Protein AF-A0A7V2K053-F1 (afdb_monomer_lite)

Radius of gyration: 22.44 Å; chains: 1; bounding box: 56×44×58 Å

pLDDT: mean 86.88, std 14.56, range [40.88, 98.5]

Sequence (222 aa):
MINIILRNEPDTEIWFSPIGNPCSASIEYCNIEGGIDAINTNNNGTLYWGDGNIDEDPLFVGGDLFSYELTPQSPCVDAGTPDTTGLHLPATDLAGNPRIFNGRIDIGAYECQDTVSIDQPDTSFIHNLYLFQNTPNPFTNETEILFITADYTRVEDYSLSIYNTKGQLIRRFDGRTNEFWVKTKIVWDGTDEQGRQVAPGTYLYKLEYNGQAIVRKMVKVK

Secondary structure (DSSP, 8-state):
-BS-EE---SS-SEE--SSSS-EEEEEBS-EETTTTTTEE-TTSEEEEE-TT-B-S---B-SSSTT--PBPTT-TTTT-S-S--TTS---SB-TTSSBSSBTTBPPSSS--------SS--------SEEEPPPBSSSBSS-EEEEEEE--SS--EEEEEEEEETT--EEEEEEEEE-STTEEEEEEE-SB-TTSPBPPSEEEEEEEEETTEEEEEEEEE--

Structure (mmCIF, N/CA/C/O backbone):
data_AF-A0A7V2K053-F1
#
_entry.id   AF-A0A7V2K053-F1
#
loop_
_atom_site.group_PDB
_atom_site.id
_atom_site.type_symbol
_atom_site.label_atom_id
_atom_site.label_alt_id
_atom_site.label_comp_id
_atom_site.label_asym_id
_atom_site.label_entity_id
_atom_site.label_seq_id
_atom_site.pdbx_PDB_ins_code
_atom_site.Cartn_x
_atom_site.Cartn_y
_atom_site.Cartn_z
_atom_site.occupancy
_atom_site.B_iso_or_equiv
_atom_site.auth_seq_id
_atom_site.auth_comp_id
_atom_site.auth_asym_id
_atom_site.auth_atom_id
_atom_site.pdbx_PDB_model_num
ATOM 1 N N . MET A 1 1 ? 16.229 -5.697 -13.402 1.00 91.31 1 MET A N 1
ATOM 2 C CA . MET A 1 1 ? 14.999 -5.695 -12.602 1.00 91.31 1 MET A CA 1
ATOM 3 C C . MET A 1 1 ? 13.982 -6.508 -13.349 1.00 91.31 1 MET A C 1
ATOM 5 O O . MET A 1 1 ? 13.919 -6.399 -14.566 1.00 91.31 1 MET A O 1
ATOM 9 N N . ILE A 1 2 ? 13.279 -7.360 -12.621 1.00 94.88 2 ILE A N 1
ATOM 10 C CA . ILE A 1 2 ? 12.273 -8.241 -13.187 1.00 94.88 2 ILE A CA 1
ATOM 11 C C . ILE A 1 2 ? 11.153 -8.398 -12.174 1.00 94.88 2 ILE A C 1
ATOM 13 O O . ILE A 1 2 ? 11.448 -8.509 -10.982 1.00 94.88 2 ILE A O 1
ATOM 17 N N . ASN A 1 3 ? 9.906 -8.425 -12.636 1.00 95.25 3 ASN A N 1
ATOM 18 C CA . ASN A 1 3 ? 8.753 -8.758 -11.801 1.00 95.25 3 ASN A CA 1
ATOM 19 C C . ASN A 1 3 ? 8.495 -7.791 -10.628 1.00 95.25 3 ASN A C 1
ATOM 21 O O . ASN A 1 3 ? 8.123 -8.222 -9.534 1.00 95.25 3 ASN A O 1
ATOM 25 N N . ILE A 1 4 ? 8.730 -6.492 -10.839 1.00 94.19 4 ILE A N 1
ATOM 26 C CA . ILE A 1 4 ? 8.641 -5.441 -9.812 1.00 94.19 4 ILE A CA 1
ATOM 27 C C . ILE A 1 4 ? 7.555 -4.425 -10.181 1.00 94.19 4 ILE A C 1
ATOM 29 O O . ILE A 1 4 ? 7.365 -4.121 -11.356 1.00 94.19 4 ILE A O 1
ATOM 33 N N . ILE A 1 5 ? 6.887 -3.875 -9.163 1.00 94.25 5 ILE A N 1
ATOM 34 C CA . ILE A 1 5 ? 6.037 -2.685 -9.281 1.00 94.25 5 ILE A CA 1
ATOM 35 C C . ILE A 1 5 ? 6.810 -1.479 -8.721 1.00 94.25 5 ILE A C 1
ATOM 37 O O . ILE A 1 5 ? 7.254 -1.541 -7.573 1.00 94.25 5 ILE A O 1
ATOM 41 N N . LEU A 1 6 ? 6.972 -0.414 -9.511 1.00 91.56 6 LEU A N 1
ATOM 42 C CA . LEU A 1 6 ? 7.535 0.883 -9.105 1.00 91.56 6 LEU A CA 1
ATOM 43 C C . LEU A 1 6 ? 6.506 1.982 -9.351 1.00 91.56 6 LEU A C 1
ATOM 45 O O . LEU A 1 6 ? 5.925 2.039 -10.435 1.00 91.56 6 LEU A O 1
ATOM 49 N N . ARG A 1 7 ? 6.243 2.779 -8.317 1.00 86.62 7 ARG A N 1
ATOM 50 C CA . ARG A 1 7 ? 5.161 3.760 -8.271 1.00 86.62 7 ARG A CA 1
ATOM 51 C C . ARG A 1 7 ? 5.418 4.822 -7.206 1.00 86.62 7 ARG A C 1
ATOM 53 O O . ARG A 1 7 ? 6.064 4.542 -6.192 1.00 86.62 7 ARG A O 1
ATOM 60 N N . ASN A 1 8 ? 4.680 5.922 -7.335 1.00 76.56 8 ASN A N 1
ATOM 61 C CA . ASN A 1 8 ? 4.577 7.066 -6.433 1.00 76.56 8 ASN A CA 1
ATOM 62 C C . ASN A 1 8 ? 5.781 8.017 -6.438 1.00 76.56 8 ASN A C 1
ATOM 64 O O . ASN A 1 8 ? 5.887 8.838 -5.522 1.00 76.56 8 ASN A O 1
ATOM 68 N N . GLU A 1 9 ? 6.636 7.975 -7.459 1.00 74.88 9 GLU A N 1
ATOM 69 C CA . GLU A 1 9 ? 7.605 9.042 -7.704 1.00 74.88 9 GLU A CA 1
ATOM 70 C C . GLU A 1 9 ? 7.075 9.996 -8.788 1.00 74.88 9 GLU A C 1
ATOM 72 O O . GLU A 1 9 ? 6.860 9.590 -9.928 1.00 74.88 9 GLU A O 1
ATOM 77 N N . PRO A 1 10 ? 6.859 11.289 -8.476 1.00 61.69 10 PRO A N 1
ATOM 78 C CA . PRO A 1 10 ? 6.142 12.203 -9.369 1.00 61.69 10 PRO A CA 1
ATOM 79 C C . PRO A 1 10 ? 6.882 12.517 -10.677 1.00 61.69 10 PRO A C 1
ATOM 81 O O . PRO A 1 10 ? 6.239 12.923 -11.643 1.00 61.69 10 PRO A O 1
ATOM 84 N N . ASP A 1 11 ? 8.209 12.352 -10.705 1.00 73.69 11 ASP A N 1
ATOM 85 C CA . ASP A 1 11 ? 9.052 12.759 -11.837 1.00 73.69 11 ASP A CA 1
ATOM 86 C C . ASP A 1 11 ? 9.959 11.639 -12.372 1.00 73.69 11 ASP A C 1
ATOM 88 O O . ASP A 1 11 ? 10.244 11.587 -13.569 1.00 73.69 11 ASP A O 1
ATOM 92 N N . THR A 1 12 ? 10.522 10.784 -11.513 1.00 86.88 12 THR A N 1
ATOM 93 C CA . THR A 1 12 ? 11.489 9.759 -11.936 1.00 86.88 12 THR A CA 1
ATOM 94 C C . THR A 1 12 ? 11.518 8.589 -10.961 1.00 86.88 12 THR A C 1
ATOM 96 O O . THR A 1 12 ? 11.972 8.736 -9.831 1.00 86.88 12 THR A O 1
ATOM 99 N N . GLU A 1 13 ? 11.137 7.410 -11.444 1.00 90.44 13 GLU A N 1
ATOM 100 C CA . GLU A 1 13 ? 11.174 6.150 -10.693 1.00 90.44 13 GLU A CA 1
ATOM 101 C C . GLU A 1 13 ? 12.596 5.570 -10.618 1.00 90.44 13 GLU A C 1
ATOM 103 O O . GLU A 1 13 ? 12.992 4.944 -9.633 1.00 90.44 13 GLU A O 1
ATOM 108 N N . ILE A 1 14 ? 13.410 5.770 -11.665 1.00 91.12 14 ILE A N 1
ATOM 109 C CA . ILE A 1 14 ? 14.777 5.235 -11.728 1.00 91.12 14 ILE A CA 1
ATOM 110 C C . ILE A 1 14 ? 15.753 6.306 -12.193 1.00 91.12 14 ILE A C 1
ATOM 112 O O . ILE A 1 14 ? 15.656 6.836 -13.301 1.00 91.12 14 ILE A O 1
ATOM 116 N N . TRP A 1 15 ? 16.769 6.546 -11.367 1.00 92.56 15 TRP A N 1
ATOM 117 C CA . TRP A 1 15 ? 17.786 7.561 -11.604 1.00 92.56 15 TRP A CA 1
ATOM 118 C C . TRP A 1 15 ? 19.186 6.954 -11.722 1.00 92.56 15 TRP A C 1
ATOM 120 O O . TRP A 1 15 ? 19.698 6.332 -10.788 1.00 92.56 15 TRP A O 1
ATOM 130 N N . PHE A 1 16 ? 19.847 7.158 -12.862 1.00 94.38 16 PHE A N 1
ATOM 131 C CA . PHE A 1 16 ? 21.245 6.765 -13.054 1.00 94.38 16 PHE A CA 1
ATOM 132 C C . PHE A 1 16 ? 22.169 7.898 -12.607 1.00 94.38 16 PHE A C 1
ATOM 134 O O . PHE A 1 16 ? 21.876 9.068 -12.832 1.00 94.38 16 PHE A O 1
ATOM 141 N N . SER A 1 17 ? 23.320 7.586 -12.007 1.00 93.31 17 SER A N 1
ATOM 142 C CA . SER A 1 17 ? 24.277 8.633 -11.623 1.00 93.31 17 SER A CA 1
ATOM 143 C C . SER A 1 17 ? 24.776 9.386 -12.867 1.00 93.31 17 SER A C 1
ATOM 145 O O . SER A 1 17 ? 25.302 8.738 -13.770 1.00 93.31 17 SER A O 1
ATOM 147 N N . PRO A 1 18 ? 24.708 10.732 -12.919 1.00 94.25 18 PRO A N 1
ATOM 148 C CA . PRO A 1 18 ? 25.231 11.512 -14.046 1.00 94.25 18 PRO A CA 1
ATOM 149 C C . PRO A 1 18 ? 26.767 11.560 -14.086 1.00 94.25 18 PRO A C 1
ATOM 151 O O . PRO A 1 18 ? 27.350 12.027 -15.060 1.00 94.25 18 PRO A O 1
ATOM 154 N N . ILE A 1 19 ? 27.427 11.127 -13.008 1.00 94.56 19 ILE A N 1
ATOM 155 C CA . ILE A 1 19 ? 28.881 11.160 -12.846 1.00 94.56 19 ILE A CA 1
ATOM 156 C C . ILE A 1 19 ? 29.430 9.790 -12.453 1.00 94.56 19 ILE A C 1
ATOM 158 O O . ILE A 1 19 ? 28.726 8.948 -11.890 1.00 94.56 19 ILE A O 1
ATOM 162 N N . GLY A 1 20 ? 30.729 9.605 -12.675 1.00 93.81 20 GLY A N 1
ATOM 163 C CA . GLY A 1 20 ? 31.427 8.366 -12.349 1.00 93.81 20 GLY A CA 1
ATOM 164 C C . GLY A 1 20 ? 31.264 7.307 -13.434 1.00 93.81 20 GLY A C 1
ATOM 165 O O . GLY A 1 20 ? 30.964 7.622 -14.583 1.00 93.81 20 GLY A O 1
ATOM 166 N N . ASN A 1 21 ? 31.513 6.049 -13.069 1.00 95.50 21 ASN A N 1
ATOM 167 C CA . ASN A 1 21 ? 31.437 4.944 -14.018 1.00 95.50 21 ASN A CA 1
ATOM 168 C C . ASN A 1 21 ? 29.987 4.718 -14.466 1.00 95.50 21 ASN A C 1
ATOM 170 O O . ASN A 1 21 ? 29.097 4.725 -13.611 1.00 95.50 21 ASN A O 1
ATOM 174 N N . PRO A 1 22 ? 29.753 4.474 -15.766 1.00 92.94 22 PRO A N 1
ATOM 175 C CA . PRO A 1 22 ? 28.414 4.231 -16.263 1.00 92.94 22 PRO A CA 1
ATOM 176 C C . PRO A 1 22 ? 27.836 2.957 -15.651 1.00 92.94 22 PRO A C 1
ATOM 178 O O . PRO A 1 22 ? 28.540 1.957 -15.482 1.00 92.94 22 PRO A O 1
ATOM 181 N N . CYS A 1 23 ? 26.546 2.991 -15.335 1.00 90.25 23 CYS A N 1
ATOM 182 C CA . CYS A 1 23 ? 25.801 1.819 -14.894 1.00 90.25 23 CYS A CA 1
ATOM 183 C C . CYS A 1 23 ? 24.886 1.301 -16.006 1.00 90.25 23 CYS A C 1
ATOM 185 O O . CYS A 1 23 ? 24.623 1.974 -17.004 1.00 90.25 23 CYS A O 1
ATOM 187 N N . SER A 1 24 ? 24.403 0.075 -15.844 1.00 94.12 24 SER A N 1
ATOM 188 C CA . SER A 1 24 ? 23.406 -0.491 -16.742 1.00 94.12 24 SER A CA 1
ATOM 189 C C . SER A 1 24 ? 22.276 -1.124 -15.952 1.00 94.12 24 SER A C 1
ATOM 191 O O . SER A 1 24 ? 22.531 -1.735 -14.913 1.00 94.12 24 SER A O 1
ATOM 193 N N . ALA A 1 25 ? 21.056 -1.029 -16.469 1.00 94.69 25 ALA A N 1
ATOM 194 C CA . ALA A 1 25 ? 19.905 -1.749 -15.940 1.00 94.69 25 ALA A CA 1
ATOM 195 C C . ALA A 1 25 ? 19.134 -2.413 -17.081 1.00 94.69 25 ALA A C 1
ATOM 197 O O . ALA A 1 25 ? 18.917 -1.794 -18.119 1.00 94.69 25 ALA A O 1
ATOM 198 N N . SER A 1 26 ? 18.707 -3.655 -16.869 1.00 96.38 26 SER A N 1
ATOM 199 C CA . SER A 1 26 ? 17.677 -4.302 -17.687 1.00 96.38 26 SER A CA 1
ATOM 200 C C . SER A 1 26 ? 16.355 -4.266 -16.942 1.00 96.38 26 SER A C 1
ATOM 202 O O . SER A 1 26 ? 16.363 -4.434 -15.720 1.00 96.38 26 SER A O 1
ATOM 204 N N . ILE A 1 27 ? 15.246 -4.045 -17.636 1.00 97.19 27 ILE A N 1
ATOM 205 C CA . ILE A 1 27 ? 13.903 -4.000 -17.052 1.00 97.19 27 ILE A CA 1
ATOM 206 C C . ILE A 1 27 ? 12.973 -4.829 -17.926 1.00 97.19 27 ILE A C 1
ATOM 208 O O . ILE A 1 27 ? 12.862 -4.564 -19.123 1.00 97.19 27 ILE A O 1
ATOM 212 N N . GLU A 1 28 ? 12.343 -5.834 -17.331 1.00 97.62 28 GLU A N 1
ATOM 213 C CA . GLU A 1 28 ? 11.468 -6.796 -18.008 1.00 97.62 28 GLU A CA 1
ATOM 214 C C . GLU A 1 28 ? 10.355 -7.220 -17.048 1.00 97.62 28 GLU A C 1
ATOM 216 O O . GLU A 1 28 ? 10.610 -7.400 -15.858 1.00 97.62 28 GLU A O 1
ATOM 221 N N . TYR A 1 29 ? 9.134 -7.419 -17.542 1.00 98.00 29 TYR A N 1
ATOM 222 C CA . TYR A 1 29 ? 7.987 -7.856 -16.735 1.00 98.00 29 TYR A CA 1
ATOM 223 C C . TYR A 1 29 ? 7.765 -7.018 -15.465 1.00 98.00 29 TYR A C 1
ATOM 225 O O . TYR A 1 29 ? 7.464 -7.560 -14.403 1.00 98.00 29 TYR A O 1
ATOM 233 N N . CYS A 1 30 ? 7.974 -5.704 -15.540 1.00 97.62 30 CYS A N 1
ATOM 234 C CA . CYS A 1 30 ? 7.723 -4.769 -14.445 1.00 97.62 30 CYS A CA 1
ATOM 235 C C . CYS A 1 30 ? 6.494 -3.899 -14.731 1.00 97.62 30 CYS A C 1
ATOM 237 O O . CYS A 1 30 ? 6.196 -3.611 -15.885 1.00 97.62 30 CYS A O 1
ATOM 239 N N . ASN A 1 31 ? 5.829 -3.419 -13.683 1.00 97.31 31 ASN A N 1
ATOM 240 C CA . ASN A 1 31 ? 4.873 -2.321 -13.791 1.00 97.31 31 ASN A CA 1
ATOM 241 C C . ASN A 1 31 ? 5.540 -1.048 -13.262 1.00 97.31 31 ASN A C 1
ATOM 243 O O . ASN A 1 31 ? 5.886 -1.003 -12.082 1.00 97.31 31 ASN A O 1
ATOM 247 N N . ILE A 1 32 ? 5.796 -0.066 -14.122 1.00 95.44 32 ILE A N 1
ATOM 248 C CA . ILE A 1 32 ? 6.500 1.169 -13.753 1.00 95.44 32 ILE A CA 1
ATOM 249 C C . ILE A 1 32 ? 5.604 2.344 -14.114 1.00 95.44 32 ILE A C 1
ATOM 251 O O . ILE A 1 32 ? 5.301 2.524 -15.290 1.00 95.44 32 ILE A O 1
ATOM 255 N N . GLU A 1 33 ? 5.219 3.137 -13.116 1.00 92.19 33 GLU A N 1
ATOM 256 C CA . GLU A 1 33 ? 4.442 4.361 -13.323 1.00 92.19 33 GLU A CA 1
ATOM 257 C C . GLU A 1 33 ? 5.215 5.355 -14.193 1.00 92.19 33 GLU A C 1
ATOM 259 O O . GLU A 1 33 ? 6.367 5.686 -13.916 1.00 92.19 33 GLU A O 1
ATOM 264 N N . GLY A 1 34 ? 4.593 5.787 -15.292 1.00 89.56 34 GLY A N 1
ATOM 265 C CA . GLY A 1 34 ? 5.231 6.613 -16.320 1.00 89.56 34 GLY A CA 1
ATOM 266 C C . GLY A 1 34 ? 6.157 5.832 -17.263 1.00 89.56 34 GLY A C 1
ATOM 267 O O . GLY A 1 34 ? 6.838 6.425 -18.106 1.00 89.56 34 GLY A O 1
ATOM 268 N N . GLY A 1 35 ? 6.201 4.503 -17.137 1.00 93.56 35 GLY A N 1
ATOM 269 C CA . GLY A 1 35 ? 6.860 3.592 -18.063 1.00 93.56 35 GLY A CA 1
ATOM 270 C C . GLY A 1 35 ? 8.344 3.894 -18.278 1.00 93.56 35 GLY A C 1
ATOM 271 O O . GLY A 1 35 ? 9.105 4.146 -17.344 1.00 93.56 35 GLY A O 1
ATOM 272 N N . ILE A 1 36 ? 8.782 3.838 -19.540 1.00 93.88 36 ILE A N 1
ATOM 273 C CA . ILE A 1 36 ? 10.179 4.119 -19.903 1.00 93.88 36 ILE A CA 1
ATOM 274 C C . ILE A 1 36 ? 10.548 5.599 -19.711 1.00 93.88 36 ILE A C 1
ATOM 276 O O . ILE A 1 36 ? 11.715 5.908 -19.469 1.00 93.88 36 ILE A O 1
ATOM 280 N N . ASP A 1 37 ? 9.567 6.503 -19.792 1.00 92.94 37 ASP A N 1
ATOM 281 C CA . ASP A 1 37 ? 9.783 7.947 -19.673 1.00 92.94 37 ASP A CA 1
ATOM 282 C C . ASP A 1 37 ? 10.084 8.359 -18.222 1.00 92.94 37 ASP A C 1
ATOM 284 O O . ASP A 1 37 ? 10.788 9.344 -17.996 1.00 92.94 37 ASP A O 1
ATOM 288 N N . ALA A 1 38 ? 9.658 7.557 -17.241 1.00 92.38 38 ALA A N 1
ATOM 289 C CA . ALA A 1 38 ? 9.997 7.715 -15.825 1.00 92.38 38 ALA A CA 1
ATOM 290 C C . ALA A 1 38 ? 11.431 7.267 -15.468 1.00 92.38 38 ALA A C 1
ATOM 292 O O . ALA A 1 38 ? 11.787 7.186 -14.288 1.00 92.38 38 ALA A O 1
ATOM 293 N N . ILE A 1 39 ? 12.276 6.964 -16.461 1.00 93.81 39 ILE A N 1
ATOM 294 C CA . ILE A 1 39 ? 13.657 6.515 -16.256 1.00 93.81 39 ILE A CA 1
ATOM 295 C C . ILE A 1 39 ? 14.641 7.539 -16.796 1.00 93.81 39 ILE A C 1
ATOM 297 O O . ILE A 1 39 ? 14.792 7.733 -18.003 1.00 93.81 39 ILE A O 1
ATOM 301 N N . ASN A 1 40 ? 15.427 8.116 -15.890 1.00 94.25 40 ASN A N 1
ATOM 302 C CA . ASN A 1 40 ? 16.480 9.044 -16.257 1.00 94.25 40 ASN A CA 1
ATOM 303 C C . ASN A 1 40 ? 17.854 8.363 -16.257 1.00 94.25 40 ASN A C 1
ATOM 305 O O . ASN A 1 40 ? 18.462 8.111 -15.214 1.00 94.25 40 ASN A O 1
ATOM 309 N N . THR A 1 41 ? 18.382 8.110 -17.456 1.00 94.44 41 THR A N 1
ATOM 310 C CA . THR A 1 41 ? 19.722 7.524 -17.647 1.00 94.44 41 THR A CA 1
ATOM 311 C C . THR A 1 41 ? 20.866 8.535 -17.509 1.00 94.44 41 THR A C 1
ATOM 313 O O . THR A 1 41 ? 22.035 8.144 -17.482 1.00 94.44 41 THR A O 1
ATOM 316 N N . ASN A 1 42 ? 20.560 9.837 -17.465 1.00 93.25 42 ASN A N 1
ATOM 317 C CA . ASN A 1 42 ? 21.513 10.950 -17.453 1.00 93.25 42 ASN A CA 1
ATOM 318 C C . ASN A 1 42 ? 22.589 10.900 -18.551 1.00 93.25 42 ASN A C 1
ATOM 320 O O . ASN A 1 42 ? 23.658 11.491 -18.403 1.00 93.25 42 ASN A O 1
ATOM 324 N N . ASN A 1 43 ? 22.336 10.179 -19.649 1.00 92.69 43 ASN A N 1
ATOM 325 C CA . ASN A 1 43 ? 23.335 9.867 -20.676 1.00 92.69 43 ASN A CA 1
ATOM 326 C C . ASN A 1 43 ? 24.639 9.253 -20.114 1.00 92.69 43 ASN A C 1
ATOM 328 O O . ASN A 1 43 ? 25.670 9.289 -20.783 1.00 92.69 43 ASN A O 1
ATOM 332 N N . ASN A 1 44 ? 24.606 8.693 -18.899 1.00 94.25 44 ASN A N 1
ATOM 333 C CA . ASN A 1 44 ? 25.758 8.102 -18.217 1.00 94.25 44 ASN A CA 1
ATOM 334 C C . ASN A 1 44 ? 25.491 6.634 -17.847 1.00 94.25 44 ASN A C 1
ATOM 336 O O . ASN A 1 44 ? 25.865 6.144 -16.784 1.00 94.25 44 ASN A O 1
ATOM 340 N N . GLY A 1 45 ? 24.813 5.916 -18.736 1.00 93.88 45 GLY A N 1
ATOM 341 C CA . GLY A 1 45 ? 24.567 4.494 -18.586 1.00 93.88 45 GLY A CA 1
ATOM 342 C C . GLY A 1 45 ? 23.693 3.932 -19.694 1.00 93.88 45 GLY A C 1
ATOM 343 O O . GLY A 1 45 ? 23.344 4.627 -20.647 1.00 93.88 45 GLY A O 1
ATOM 344 N N . THR A 1 46 ? 23.366 2.651 -19.581 1.00 95.75 46 THR A N 1
ATOM 345 C CA . THR A 1 46 ? 22.582 1.927 -20.586 1.00 95.75 46 THR A CA 1
ATOM 346 C C . THR A 1 46 ? 21.346 1.306 -19.957 1.00 95.75 46 THR A C 1
ATOM 348 O O . THR A 1 46 ? 21.449 0.508 -19.025 1.00 95.75 46 THR A O 1
ATOM 351 N N . LEU A 1 47 ? 20.179 1.655 -20.490 1.00 96.88 47 LEU A N 1
ATOM 352 C CA . LEU A 1 47 ? 18.917 1.003 -20.171 1.00 96.88 47 LEU A CA 1
ATOM 353 C C . LEU A 1 47 ? 18.603 -0.042 -21.247 1.00 96.88 47 LEU A C 1
ATOM 355 O O . LEU A 1 47 ? 18.555 0.284 -22.431 1.00 96.88 47 LEU A O 1
ATOM 359 N N . TYR A 1 48 ? 18.365 -1.279 -20.826 1.00 97.31 48 TYR A N 1
ATOM 360 C CA . TYR A 1 48 ? 17.812 -2.338 -21.661 1.00 97.31 48 TYR A CA 1
ATOM 361 C C . TYR A 1 48 ? 16.340 -2.517 -21.292 1.00 97.31 48 TYR A C 1
ATOM 363 O O . TYR A 1 48 ? 16.018 -3.075 -20.244 1.00 97.31 48 TYR A O 1
ATOM 371 N N . TRP A 1 49 ? 15.450 -2.005 -22.137 1.00 96.69 49 TRP A N 1
ATOM 372 C CA . TRP A 1 49 ? 14.009 -2.167 -21.975 1.00 96.69 49 TRP A CA 1
ATOM 373 C C . TRP A 1 49 ? 13.558 -3.412 -22.734 1.00 96.69 49 TRP A C 1
ATOM 375 O O . TRP A 1 49 ? 13.571 -3.412 -23.965 1.00 96.69 49 TRP A O 1
ATOM 385 N N . GLY A 1 50 ? 13.247 -4.484 -22.010 1.00 96.56 50 GLY A N 1
ATOM 386 C CA . GLY A 1 50 ? 12.788 -5.734 -22.607 1.00 96.56 50 GLY A CA 1
ATOM 387 C C . GLY A 1 50 ? 11.274 -5.909 -22.516 1.00 96.56 50 GLY A C 1
ATOM 388 O O . GLY A 1 50 ? 10.516 -4.940 -22.420 1.00 96.56 50 GLY A O 1
ATOM 389 N N . ASP A 1 51 ? 10.839 -7.163 -22.591 1.00 96.12 51 ASP A N 1
ATOM 390 C CA . ASP A 1 51 ? 9.434 -7.519 -22.779 1.00 96.12 51 ASP A CA 1
ATOM 391 C C . ASP A 1 51 ? 8.604 -7.428 -21.491 1.00 96.12 51 ASP A C 1
ATOM 393 O O . ASP A 1 51 ? 9.123 -7.419 -20.375 1.00 96.12 51 ASP A O 1
ATOM 397 N N . GLY A 1 52 ? 7.279 -7.396 -21.657 1.00 96.50 52 GLY A N 1
ATOM 398 C CA . GLY A 1 52 ? 6.317 -7.576 -20.567 1.00 96.50 52 GLY A CA 1
ATOM 399 C C . GLY A 1 52 ? 6.201 -6.414 -19.582 1.00 96.50 52 GLY A C 1
ATOM 400 O O . GLY A 1 52 ? 5.471 -6.539 -18.605 1.00 96.50 52 GLY A O 1
ATOM 401 N N . ASN A 1 53 ? 6.900 -5.302 -19.816 1.00 97.62 53 ASN A N 1
ATOM 402 C CA . ASN A 1 53 ? 6.733 -4.103 -19.005 1.00 97.62 53 ASN A CA 1
ATOM 403 C C . ASN A 1 53 ? 5.383 -3.435 -19.288 1.00 97.62 53 ASN A C 1
ATOM 405 O O . ASN A 1 53 ? 4.982 -3.319 -20.448 1.00 97.62 53 ASN A O 1
ATOM 409 N N . ILE A 1 54 ? 4.720 -2.973 -18.235 1.00 96.94 54 ILE A N 1
ATOM 410 C CA . ILE A 1 54 ? 3.433 -2.277 -18.283 1.00 96.94 54 ILE A CA 1
ATOM 411 C C . ILE A 1 54 ? 3.517 -0.950 -17.514 1.00 96.94 54 ILE A C 1
ATOM 413 O O . ILE A 1 54 ? 4.402 -0.766 -16.679 1.00 96.94 54 ILE A O 1
ATOM 417 N N . ASP A 1 55 ? 2.612 -0.032 -17.838 1.00 94.12 55 ASP A N 1
ATOM 418 C CA . ASP A 1 55 ? 2.411 1.260 -17.168 1.00 94.12 55 ASP A CA 1
ATOM 419 C C . ASP A 1 55 ? 0.899 1.463 -17.033 1.00 94.12 55 ASP A C 1
ATOM 421 O O . ASP A 1 55 ? 0.245 2.082 -17.868 1.00 94.12 55 ASP A O 1
ATOM 425 N N . GLU A 1 56 ? 0.324 0.779 -16.050 1.00 92.94 56 GLU A N 1
ATOM 426 C CA . GLU A 1 56 ? -1.114 0.751 -15.776 1.00 92.94 56 GLU A CA 1
ATOM 427 C C . GLU A 1 56 ? -1.313 0.704 -14.264 1.00 92.94 56 GLU A C 1
ATOM 429 O O . GLU A 1 56 ? -0.448 0.190 -13.557 1.00 92.94 56 GLU A O 1
ATOM 434 N N . ASP A 1 57 ? -2.451 1.167 -13.742 1.00 88.25 57 ASP A N 1
ATOM 435 C CA . ASP A 1 57 ? -2.719 1.072 -12.302 1.00 88.25 57 ASP A CA 1
ATOM 436 C C . ASP A 1 57 ? -2.728 -0.406 -11.848 1.00 88.25 57 ASP A C 1
ATOM 438 O O . ASP A 1 57 ? -3.561 -1.178 -12.326 1.00 88.25 57 ASP A O 1
ATOM 442 N N . PRO A 1 58 ? -1.849 -0.838 -10.918 1.00 91.31 58 PRO A N 1
ATOM 443 C CA . PRO A 1 58 ? -1.870 -2.192 -10.381 1.00 91.31 58 PRO A CA 1
ATOM 444 C C . PRO A 1 58 ? -3.157 -2.590 -9.656 1.00 91.31 58 PRO A C 1
ATOM 446 O O . PRO A 1 58 ? -3.280 -3.763 -9.323 1.00 91.31 58 PRO A O 1
ATOM 449 N N . LEU A 1 59 ? -4.096 -1.678 -9.378 1.00 88.44 59 LEU A N 1
ATOM 450 C CA . LEU A 1 59 ? -5.368 -1.991 -8.712 1.00 88.44 59 LEU A CA 1
ATOM 451 C C . LEU A 1 59 ? -5.163 -2.810 -7.425 1.00 88.44 59 LEU A C 1
ATOM 453 O O . LEU A 1 59 ? -5.657 -3.937 -7.302 1.00 88.44 59 LEU A O 1
ATOM 457 N N . PHE A 1 60 ? -4.399 -2.259 -6.481 1.00 86.94 60 PHE A N 1
ATOM 458 C CA . PHE A 1 60 ? -4.193 -2.883 -5.176 1.00 86.94 60 PHE A CA 1
ATOM 459 C C . PHE A 1 60 ? -5.501 -2.977 -4.374 1.00 86.94 60 PHE A C 1
ATOM 461 O O . PHE A 1 60 ? -6.375 -2.111 -4.472 1.00 86.94 60 PHE A O 1
ATOM 468 N N . VAL A 1 61 ? -5.630 -4.015 -3.544 1.00 80.06 61 VAL A N 1
ATOM 469 C CA . VAL A 1 61 ? -6.750 -4.177 -2.613 1.00 80.06 61 VAL A CA 1
ATOM 470 C C . VAL A 1 61 ? -6.728 -3.017 -1.616 1.00 80.06 61 VAL A C 1
ATOM 472 O O . VAL A 1 61 ? -5.866 -2.937 -0.745 1.00 80.06 61 VAL A O 1
ATOM 475 N N . GLY A 1 62 ? -7.677 -2.093 -1.754 1.00 65.19 62 GLY A N 1
ATOM 476 C CA . GLY A 1 62 ? -7.886 -0.975 -0.836 1.00 65.19 62 GLY A CA 1
ATOM 477 C C . GLY A 1 62 ? -8.216 -1.404 0.585 1.00 65.19 62 GLY A C 1
ATOM 478 O O . GLY A 1 62 ? -8.802 -2.456 0.815 1.00 65.19 62 GLY A O 1
ATOM 479 N N . GLY A 1 63 ? -7.845 -0.562 1.551 1.00 52.84 63 GLY A N 1
ATOM 480 C CA . GLY A 1 63 ? -8.202 -0.764 2.956 1.00 52.84 63 GLY A CA 1
ATOM 481 C C . GLY A 1 63 ? -7.078 -0.496 3.944 1.00 52.84 63 GLY A C 1
ATOM 482 O O . GLY A 1 63 ? -7.388 -0.102 5.060 1.00 52.84 63 GLY A O 1
ATOM 483 N N . ASP A 1 64 ? -5.812 -0.616 3.533 1.00 51.56 64 ASP A N 1
ATOM 484 C CA . ASP A 1 64 ? -4.631 -0.320 4.350 1.00 51.56 64 ASP A CA 1
ATOM 485 C C . ASP A 1 64 ? -3.490 0.254 3.494 1.00 51.56 64 ASP A C 1
ATOM 487 O O . ASP A 1 64 ? -3.284 -0.157 2.356 1.00 51.56 64 ASP A O 1
ATOM 491 N N . LEU A 1 65 ? -2.702 1.172 4.066 1.00 51.66 65 LEU A N 1
ATOM 492 C CA . LEU A 1 65 ? -1.589 1.874 3.398 1.00 51.66 65 LEU A CA 1
ATOM 493 C C . LEU A 1 65 ? -0.406 0.989 2.955 1.00 51.66 65 LEU A C 1
ATOM 495 O O . LEU A 1 65 ? 0.560 1.493 2.393 1.00 51.66 65 LEU A O 1
ATOM 499 N N . PHE A 1 66 ? -0.470 -0.315 3.218 1.00 57.72 66 PHE A N 1
ATOM 500 C CA . PHE A 1 66 ? 0.539 -1.302 2.825 1.00 57.72 66 PHE A CA 1
ATOM 501 C C . PHE A 1 66 ? -0.089 -2.561 2.220 1.00 57.72 66 PHE A C 1
ATOM 503 O O . PHE A 1 66 ? 0.555 -3.609 2.172 1.00 57.72 66 PHE A O 1
ATOM 510 N N . SER A 1 67 ? -1.352 -2.478 1.798 1.00 71.00 67 SER A N 1
ATOM 511 C CA . SER A 1 67 ? -1.988 -3.565 1.068 1.00 71.00 67 SER A CA 1
ATOM 512 C C . SER A 1 67 ? -1.498 -3.517 -0.376 1.00 71.00 67 SER A C 1
ATOM 514 O O . SER A 1 67 ? -2.019 -2.771 -1.196 1.00 71.00 67 SER A O 1
ATOM 516 N N . TYR A 1 68 ? -0.431 -4.266 -0.654 1.00 85.94 68 TYR A N 1
ATOM 517 C CA . TYR A 1 68 ? 0.115 -4.453 -2.003 1.00 85.94 68 TYR A CA 1
ATOM 518 C C . TYR A 1 68 ? -0.408 -5.741 -2.659 1.00 85.94 68 TYR A C 1
ATOM 520 O O . TYR A 1 68 ? 0.146 -6.206 -3.654 1.00 85.94 68 TYR A O 1
ATOM 528 N N . GLU A 1 69 ? -1.455 -6.335 -2.083 1.00 88.25 69 GLU A N 1
ATOM 529 C CA . GLU A 1 69 ? -2.207 -7.424 -2.700 1.00 88.25 69 GLU A CA 1
ATOM 530 C C . GLU A 1 69 ? -2.972 -6.886 -3.911 1.00 88.25 69 GLU A C 1
ATOM 532 O O . GLU A 1 69 ? -3.507 -5.778 -3.872 1.00 88.25 69 GLU A O 1
ATOM 537 N N . LEU A 1 70 ? -3.017 -7.653 -4.995 1.00 89.94 70 LEU A N 1
ATOM 538 C CA . LEU A 1 70 ? -3.684 -7.256 -6.231 1.00 89.94 70 LEU A CA 1
ATOM 539 C C . LEU A 1 70 ? -5.161 -7.650 -6.195 1.00 89.94 70 LEU A C 1
ATOM 541 O O . LEU A 1 70 ? -5.525 -8.731 -5.725 1.00 89.94 70 LEU A O 1
ATOM 545 N N . THR A 1 71 ? -6.022 -6.793 -6.739 1.00 86.38 71 THR A N 1
ATOM 546 C CA . THR A 1 71 ? -7.391 -7.210 -7.062 1.00 86.38 71 THR A CA 1
ATOM 547 C C . THR A 1 71 ? -7.390 -8.210 -8.224 1.00 86.38 71 THR A C 1
ATOM 549 O O . THR A 1 71 ? -6.504 -8.145 -9.078 1.00 86.38 71 THR A O 1
ATOM 552 N N . PRO A 1 72 ? -8.419 -9.071 -8.349 1.00 86.69 72 PRO A N 1
ATOM 553 C CA . PRO A 1 72 ? -8.531 -10.003 -9.477 1.00 86.69 72 PRO A CA 1
ATOM 554 C C . PRO A 1 72 ? -8.623 -9.339 -10.862 1.00 86.69 72 PRO A C 1
ATOM 556 O O . PRO A 1 72 ? -8.531 -10.019 -11.877 1.00 86.69 72 PRO A O 1
ATOM 559 N N . GLN A 1 73 ? -8.872 -8.027 -10.931 1.00 87.81 73 GLN A N 1
ATOM 560 C CA . GLN A 1 73 ? -8.937 -7.264 -12.183 1.00 87.81 73 GLN A CA 1
ATOM 561 C C . GLN A 1 73 ? -7.628 -6.540 -12.512 1.00 87.81 73 GLN A C 1
ATOM 563 O O . GLN A 1 73 ? -7.562 -5.841 -13.522 1.00 87.81 73 GLN A O 1
ATOM 568 N N . SER A 1 74 ? -6.612 -6.666 -11.660 1.00 93.12 74 SER A N 1
ATOM 569 C CA . SER A 1 74 ? -5.335 -5.995 -11.848 1.00 93.12 74 SER A CA 1
ATOM 570 C C . SER A 1 74 ? -4.650 -6.416 -13.155 1.00 93.12 74 SER A C 1
ATOM 572 O O . SER A 1 74 ? -4.586 -7.610 -13.454 1.00 93.12 74 SER A O 1
ATOM 574 N N . PRO A 1 75 ? -4.055 -5.469 -13.906 1.00 94.69 75 PRO A N 1
ATOM 575 C CA . PRO A 1 75 ? -3.230 -5.788 -15.072 1.00 94.69 75 PRO A CA 1
ATOM 576 C C . PRO A 1 75 ? -1.924 -6.509 -14.697 1.00 94.69 75 PRO A C 1
ATOM 578 O O . PRO A 1 75 ? -1.249 -7.039 -15.577 1.00 94.69 75 PRO A O 1
ATOM 581 N N . CYS A 1 76 ? -1.555 -6.527 -13.411 1.00 96.56 76 CYS A N 1
ATOM 582 C CA . CYS A 1 76 ? -0.379 -7.230 -12.903 1.00 96.56 76 CYS A CA 1
ATOM 583 C C . CYS A 1 76 ? -0.627 -8.726 -12.649 1.00 96.56 76 CYS A C 1
ATOM 585 O O . CYS A 1 76 ? 0.350 -9.456 -12.454 1.00 96.56 76 CYS A O 1
ATOM 587 N N . VAL A 1 77 ? -1.890 -9.172 -12.638 1.00 94.94 77 VAL A N 1
ATOM 588 C CA . VAL A 1 77 ? -2.251 -10.577 -12.397 1.00 94.94 77 VAL A CA 1
ATOM 589 C C . VAL A 1 77 ? -1.833 -11.439 -13.577 1.00 94.94 77 VAL A C 1
ATOM 591 O O . VAL A 1 77 ? -2.066 -11.084 -14.734 1.00 94.94 77 VAL A O 1
ATOM 594 N N . ASP A 1 78 ? -1.174 -12.556 -13.275 1.00 94.94 78 ASP A N 1
ATOM 595 C CA . ASP A 1 78 ? -0.587 -13.488 -14.229 1.00 94.94 78 ASP A CA 1
ATOM 596 C C . ASP A 1 78 ? 0.282 -12.776 -15.280 1.00 94.94 78 ASP A C 1
ATOM 598 O O . ASP A 1 78 ? 0.394 -13.252 -16.408 1.00 94.94 78 ASP A O 1
ATOM 602 N N . ALA A 1 79 ? 0.876 -11.618 -14.965 1.00 96.88 79 ALA A N 1
ATOM 603 C CA . ALA A 1 79 ? 1.597 -10.769 -15.923 1.00 96.88 79 ALA A CA 1
ATOM 604 C C . ALA A 1 79 ? 3.125 -10.825 -15.774 1.00 96.88 79 ALA A C 1
ATOM 606 O O . ALA A 1 79 ? 3.850 -10.293 -16.620 1.00 96.88 79 ALA A O 1
ATOM 607 N N . GLY A 1 80 ? 3.623 -11.508 -14.746 1.00 96.75 80 GLY A N 1
ATOM 608 C CA . GLY A 1 80 ? 5.038 -11.619 -14.428 1.00 96.75 80 GLY A CA 1
ATOM 609 C C . GLY A 1 80 ? 5.848 -12.472 -15.396 1.00 96.75 80 GLY A C 1
ATOM 610 O O . GLY A 1 80 ? 5.328 -13.018 -16.368 1.00 96.75 80 GLY A O 1
ATOM 611 N N . THR A 1 81 ? 7.155 -12.606 -15.181 1.00 96.25 81 THR A N 1
ATOM 612 C CA . THR A 1 81 ? 7.991 -13.364 -16.133 1.00 96.25 81 THR A CA 1
ATOM 613 C C . THR A 1 81 ? 7.501 -14.813 -16.304 1.00 96.25 81 THR A C 1
ATOM 615 O O . THR A 1 81 ? 7.269 -15.502 -15.308 1.00 96.25 81 THR A O 1
ATOM 618 N N . PRO A 1 82 ? 7.327 -15.304 -17.548 1.00 94.44 82 PRO A N 1
ATOM 619 C CA . PRO A 1 82 ? 6.919 -16.685 -17.796 1.00 94.44 82 PRO A CA 1
ATOM 620 C C . PRO A 1 82 ? 8.043 -17.683 -17.485 1.00 94.44 82 PRO A C 1
ATOM 622 O O . PRO A 1 82 ? 7.764 -18.840 -17.175 1.00 94.44 82 PRO A O 1
ATOM 625 N N . ASP A 1 83 ? 9.307 -17.252 -17.556 1.00 94.44 83 ASP A N 1
ATOM 626 C CA . ASP A 1 83 ? 10.451 -18.058 -17.137 1.00 94.44 83 ASP A CA 1
ATOM 627 C C . ASP A 1 83 ? 10.843 -17.694 -15.704 1.00 94.44 83 ASP A C 1
ATOM 629 O O . ASP A 1 83 ? 11.345 -16.602 -15.426 1.00 94.44 83 ASP A O 1
ATOM 633 N N . THR A 1 84 ? 10.591 -18.630 -14.791 1.00 93.31 84 THR A N 1
ATOM 634 C CA . THR A 1 84 ? 10.944 -18.516 -13.370 1.00 93.31 84 THR A CA 1
ATOM 635 C C . THR A 1 84 ? 12.237 -19.257 -13.023 1.00 93.31 84 THR A C 1
ATOM 637 O O . THR A 1 84 ? 12.667 -19.277 -11.862 1.00 93.31 84 THR A O 1
ATOM 640 N N . THR A 1 85 ? 12.892 -19.860 -14.018 1.00 93.00 85 THR A N 1
ATOM 641 C CA . THR A 1 85 ? 14.128 -20.619 -13.836 1.00 93.00 85 THR A CA 1
ATOM 642 C C . THR A 1 85 ? 15.225 -19.718 -13.281 1.00 93.00 85 THR A C 1
ATOM 644 O O . THR A 1 85 ? 15.490 -18.633 -13.786 1.00 93.00 85 THR A O 1
ATOM 647 N N . GLY A 1 86 ? 15.892 -20.169 -12.217 1.00 90.00 86 GLY A N 1
ATOM 648 C CA . GLY A 1 86 ? 17.000 -19.420 -11.616 1.00 90.00 86 GLY A CA 1
ATOM 649 C C . GLY A 1 86 ? 16.587 -18.189 -10.801 1.00 90.00 86 GLY A C 1
ATOM 650 O O . GLY A 1 86 ? 17.457 -17.560 -10.208 1.00 90.00 86 GLY A O 1
ATOM 651 N N . LEU A 1 87 ? 15.288 -17.877 -10.687 1.00 89.31 87 LEU A N 1
ATOM 652 C CA . LEU A 1 87 ? 14.812 -16.800 -9.808 1.00 89.31 87 LEU A CA 1
ATOM 653 C C . LEU A 1 87 ? 14.808 -17.186 -8.324 1.00 89.31 87 LEU A C 1
ATOM 655 O O . LEU A 1 87 ? 14.645 -16.319 -7.473 1.00 89.31 87 LEU A O 1
ATOM 659 N N . HIS A 1 88 ? 14.984 -18.476 -8.008 1.00 91.06 88 HIS A N 1
ATOM 660 C CA . HIS A 1 88 ? 14.971 -18.996 -6.635 1.00 91.06 88 HIS A CA 1
ATOM 661 C C . HIS A 1 88 ? 13.740 -18.535 -5.839 1.00 91.06 88 HIS A C 1
ATOM 663 O O . HIS A 1 88 ? 13.852 -18.129 -4.682 1.00 91.06 88 HIS A O 1
ATOM 669 N N . LEU A 1 89 ? 12.567 -18.589 -6.479 1.00 90.81 89 LEU A N 1
ATOM 670 C CA . LEU A 1 89 ? 11.318 -18.153 -5.868 1.00 90.81 89 LEU A CA 1
ATOM 671 C C . LEU A 1 89 ? 11.046 -18.923 -4.561 1.00 90.81 89 LEU A C 1
ATOM 673 O O . LEU A 1 89 ? 11.264 -20.141 -4.511 1.00 90.81 89 LEU A O 1
ATOM 677 N N . PRO A 1 90 ? 10.560 -18.245 -3.506 1.00 92.19 90 PRO A N 1
ATOM 678 C CA . PRO A 1 90 ? 10.057 -18.926 -2.320 1.00 92.19 90 PRO A CA 1
ATOM 679 C C . PRO A 1 90 ? 8.838 -19.789 -2.673 1.00 92.19 90 PRO A C 1
ATOM 681 O O . PRO A 1 90 ? 8.175 -19.571 -3.682 1.00 92.19 90 PRO A O 1
ATOM 684 N N . ALA A 1 91 ? 8.519 -20.768 -1.822 1.00 91.81 91 ALA A N 1
ATOM 685 C CA . ALA A 1 91 ? 7.329 -21.603 -2.016 1.00 91.81 91 ALA A CA 1
ATOM 686 C C . ALA A 1 91 ? 6.021 -20.796 -1.915 1.00 91.81 91 ALA A C 1
ATOM 688 O O . ALA A 1 91 ? 5.021 -21.159 -2.535 1.00 91.81 91 ALA A O 1
ATOM 689 N N . THR A 1 92 ? 6.041 -19.709 -1.141 1.00 88.81 92 THR A N 1
ATOM 690 C CA . THR A 1 92 ? 4.892 -18.840 -0.893 1.00 88.81 92 THR A CA 1
ATOM 691 C C . THR A 1 92 ? 5.231 -17.368 -1.097 1.00 88.81 92 THR A C 1
ATOM 693 O O . THR A 1 92 ? 6.395 -16.979 -0.995 1.00 88.81 92 THR A O 1
ATOM 696 N N . ASP A 1 93 ? 4.211 -16.561 -1.357 1.00 90.81 93 ASP A N 1
ATOM 697 C CA . ASP A 1 93 ? 4.267 -15.102 -1.381 1.00 90.81 93 ASP A CA 1
ATOM 698 C C . ASP A 1 93 ? 4.323 -14.495 0.041 1.00 90.81 93 ASP A C 1
ATOM 700 O O . ASP A 1 93 ? 4.472 -15.213 1.040 1.00 90.81 93 ASP A O 1
ATOM 704 N N . LEU A 1 94 ? 4.223 -13.163 0.144 1.00 85.62 94 LEU A N 1
ATOM 705 C CA . LEU A 1 94 ? 4.232 -12.455 1.432 1.00 85.62 94 LEU A CA 1
ATOM 706 C C . LEU A 1 94 ? 2.956 -12.646 2.273 1.00 85.62 94 LEU A C 1
ATOM 708 O O . LEU A 1 94 ? 3.021 -12.475 3.492 1.00 85.62 94 LEU A O 1
ATOM 712 N N . ALA A 1 95 ? 1.832 -13.029 1.663 1.00 81.75 95 ALA A N 1
ATOM 713 C CA . ALA A 1 95 ? 0.592 -13.379 2.359 1.00 81.75 95 ALA A CA 1
ATOM 714 C C . ALA A 1 95 ? 0.556 -14.859 2.801 1.00 81.75 95 ALA A C 1
ATOM 716 O O . ALA A 1 95 ? -0.337 -15.271 3.542 1.00 81.75 95 ALA A O 1
ATOM 717 N N . GLY A 1 96 ? 1.547 -15.660 2.394 1.00 83.81 96 GLY A N 1
ATOM 718 C CA . GLY A 1 96 ? 1.634 -17.091 2.684 1.00 83.81 96 GLY A CA 1
ATOM 719 C C . GLY A 1 96 ? 0.907 -17.982 1.670 1.00 83.81 96 GLY A C 1
ATOM 720 O O . GLY A 1 96 ? 0.805 -19.190 1.895 1.00 83.81 96 GLY A O 1
ATOM 721 N N . ASN A 1 97 ? 0.432 -17.421 0.558 1.00 87.12 97 ASN A N 1
ATOM 722 C CA . ASN A 1 97 ? -0.186 -18.155 -0.545 1.00 87.12 97 ASN A CA 1
ATOM 723 C C . ASN A 1 97 ? 0.883 -18.746 -1.478 1.00 87.12 97 ASN A C 1
ATOM 725 O O . ASN A 1 97 ? 2.016 -18.272 -1.461 1.00 87.12 97 ASN A O 1
ATOM 729 N N . PRO A 1 98 ? 0.585 -19.771 -2.300 1.00 91.50 98 PRO A N 1
ATOM 730 C CA . PRO A 1 98 ? 1.547 -20.311 -3.264 1.00 91.50 98 PRO A CA 1
ATOM 731 C C . PRO A 1 98 ? 2.123 -19.224 -4.178 1.00 91.50 98 PRO A C 1
ATOM 733 O O . PRO A 1 98 ? 1.364 -18.457 -4.755 1.00 91.50 98 PRO A O 1
ATOM 736 N N . ARG A 1 99 ? 3.454 -19.189 -4.351 1.00 93.31 99 ARG A N 1
ATOM 737 C CA . ARG A 1 99 ? 4.131 -18.145 -5.149 1.00 93.31 99 ARG A CA 1
ATOM 738 C C . ARG A 1 99 ? 3.883 -18.248 -6.658 1.00 93.31 99 ARG A C 1
ATOM 740 O O . ARG A 1 99 ? 4.173 -17.311 -7.380 1.00 93.31 99 ARG A O 1
ATOM 747 N N . ILE A 1 100 ? 3.430 -19.398 -7.142 1.00 93.12 100 ILE A N 1
ATOM 748 C CA . ILE A 1 100 ? 3.004 -19.572 -8.531 1.00 93.12 100 ILE A CA 1
ATOM 749 C C . ILE A 1 100 ? 1.560 -20.041 -8.467 1.00 93.12 100 ILE A C 1
ATOM 751 O O . ILE A 1 100 ? 1.291 -21.153 -8.001 1.00 93.12 100 ILE A O 1
ATOM 755 N N . PHE A 1 101 ? 0.652 -19.195 -8.931 1.00 90.38 101 PHE A N 1
ATOM 756 C CA . PHE A 1 101 ? -0.770 -19.480 -9.040 1.00 90.38 101 PHE A CA 1
ATOM 757 C C . PHE A 1 101 ? -1.173 -19.448 -10.520 1.00 90.38 101 PHE A C 1
ATOM 759 O O . PHE A 1 101 ? -0.459 -18.878 -11.326 1.00 90.38 101 PHE A O 1
ATOM 766 N N . ASN A 1 102 ? -2.191 -20.205 -10.941 1.00 88.38 102 ASN A N 1
ATOM 767 C CA . ASN A 1 102 ? -2.617 -20.309 -12.354 1.00 88.38 102 ASN A CA 1
ATOM 768 C C . ASN A 1 102 ? -1.523 -20.577 -13.427 1.00 88.38 102 ASN A C 1
ATOM 770 O O . ASN A 1 102 ? -1.783 -20.526 -14.628 1.00 88.38 102 ASN A O 1
ATOM 774 N N . GLY A 1 103 ? -0.319 -20.988 -13.017 1.00 89.88 103 GLY A N 1
ATOM 775 C CA . GLY A 1 103 ? 0.804 -21.301 -13.901 1.00 89.88 103 GLY A CA 1
ATOM 776 C C . GLY A 1 103 ? 1.699 -20.113 -14.267 1.00 89.88 103 GLY A C 1
ATOM 777 O O . GLY A 1 103 ? 2.669 -20.327 -14.997 1.00 89.88 103 GLY A O 1
ATOM 778 N N . ARG A 1 104 ? 1.437 -18.904 -13.757 1.00 93.31 104 ARG A N 1
ATOM 779 C CA . ARG A 1 104 ? 2.274 -17.716 -13.968 1.00 93.31 104 ARG A CA 1
ATOM 780 C C . ARG A 1 104 ? 2.356 -16.909 -12.670 1.00 93.31 104 ARG A C 1
ATOM 782 O O . ARG A 1 104 ? 1.497 -17.026 -11.819 1.00 93.31 104 ARG A O 1
ATOM 789 N N . ILE A 1 105 ? 3.450 -16.184 -12.465 1.00 95.38 105 ILE A N 1
ATOM 790 C CA . ILE A 1 105 ? 3.554 -15.296 -11.301 1.00 95.38 105 ILE A CA 1
ATOM 791 C C . ILE A 1 105 ? 2.924 -13.946 -11.625 1.00 95.38 105 ILE A C 1
ATOM 793 O O . ILE A 1 105 ? 3.011 -13.482 -12.769 1.00 95.38 105 ILE A O 1
ATOM 797 N N . ASP A 1 106 ? 2.377 -13.287 -10.617 1.00 97.00 106 ASP A N 1
ATOM 798 C CA . ASP A 1 106 ? 1.977 -11.887 -10.704 1.00 97.00 106 ASP A CA 1
ATOM 799 C C . ASP A 1 106 ? 3.204 -10.963 -10.725 1.00 97.00 106 ASP A C 1
ATOM 801 O O . ASP A 1 106 ? 4.279 -11.293 -10.204 1.00 97.00 106 ASP A O 1
ATOM 805 N N . ILE A 1 107 ? 3.059 -9.762 -11.292 1.00 96.94 107 ILE A N 1
ATOM 806 C CA . ILE A 1 107 ? 4.065 -8.705 -11.119 1.00 96.94 107 ILE A CA 1
ATOM 807 C C . ILE A 1 107 ? 3.962 -8.184 -9.681 1.00 96.94 107 ILE A C 1
ATOM 809 O O . ILE A 1 107 ? 2.913 -7.705 -9.262 1.00 96.94 107 ILE A O 1
ATOM 813 N N . GLY A 1 108 ? 5.066 -8.232 -8.932 1.00 93.75 108 GLY A N 1
ATOM 814 C CA . GLY A 1 108 ? 5.111 -7.843 -7.521 1.00 93.75 108 GLY A CA 1
ATOM 815 C C . GLY A 1 108 ? 5.326 -9.019 -6.563 1.00 93.75 108 GLY A C 1
ATOM 816 O O . GLY A 1 108 ? 5.780 -10.097 -6.952 1.00 93.75 108 GLY A O 1
ATOM 817 N N . ALA A 1 109 ? 5.072 -8.786 -5.272 1.00 91.44 109 ALA A N 1
ATOM 818 C CA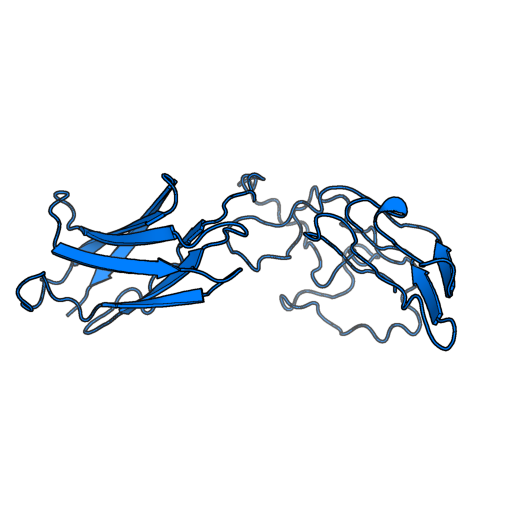 . ALA A 1 109 ? 5.434 -9.698 -4.177 1.00 91.44 109 ALA A CA 1
ATOM 819 C C . ALA A 1 109 ? 4.272 -10.549 -3.622 1.00 91.44 109 ALA A C 1
ATOM 821 O O . ALA A 1 109 ? 4.508 -11.394 -2.757 1.00 91.44 109 ALA A O 1
ATOM 822 N N . TYR A 1 110 ? 3.052 -10.324 -4.109 1.00 91.62 110 TYR A N 1
ATOM 823 C CA . TYR A 1 110 ? 1.822 -11.022 -3.722 1.00 91.62 110 TYR A CA 1
ATOM 824 C C . TYR A 1 110 ? 1.225 -11.715 -4.946 1.00 91.62 110 TYR A C 1
ATOM 826 O O . TYR A 1 110 ? 1.377 -11.192 -6.046 1.00 91.62 110 TYR A O 1
ATOM 834 N N . GLU A 1 111 ? 0.561 -12.853 -4.743 1.00 93.19 111 GLU A N 1
ATOM 835 C CA . GLU A 1 111 ? -0.159 -13.587 -5.790 1.00 93.19 111 GLU A CA 1
ATOM 836 C C . GLU A 1 111 ? -1.672 -13.523 -5.540 1.00 93.19 111 GLU A C 1
ATOM 838 O O . GLU A 1 111 ? -2.161 -13.932 -4.480 1.00 93.19 111 GLU A O 1
ATOM 843 N N . CYS A 1 112 ? -2.439 -13.058 -6.521 1.00 90.75 112 CYS A N 1
ATOM 844 C CA . CYS A 1 112 ? -3.891 -12.994 -6.456 1.00 90.75 112 CYS A CA 1
ATOM 845 C C . CYS A 1 112 ? -4.500 -14.404 -6.541 1.00 90.75 112 CYS A C 1
ATOM 847 O O . CYS A 1 112 ? -4.317 -15.117 -7.521 1.00 90.75 112 CYS A O 1
ATOM 849 N N . GLN A 1 113 ? -5.251 -14.825 -5.517 1.00 84.94 113 GLN A N 1
ATOM 850 C CA . GLN A 1 113 ? -5.785 -16.196 -5.401 1.00 84.94 113 GLN A CA 1
ATOM 851 C C . GLN A 1 113 ? -7.223 -16.373 -5.943 1.00 84.94 113 GLN A C 1
ATOM 853 O O . GLN A 1 113 ? -7.975 -17.202 -5.431 1.00 84.94 113 GLN A O 1
ATOM 858 N N . ASP A 1 114 ? -7.652 -15.588 -6.939 1.00 71.31 114 ASP A N 1
ATOM 859 C CA . ASP A 1 114 ? -8.995 -15.671 -7.558 1.00 71.31 114 ASP A CA 1
ATOM 860 C C . ASP A 1 114 ? -10.199 -15.567 -6.590 1.00 71.31 114 ASP A C 1
ATOM 862 O O . ASP A 1 114 ? -11.329 -15.961 -6.909 1.00 71.31 114 ASP A O 1
ATOM 866 N N . THR A 1 115 ? -10.029 -15.000 -5.393 1.00 56.38 115 THR A N 1
ATOM 867 C CA . THR A 1 115 ? -11.176 -14.748 -4.516 1.00 56.38 115 THR A CA 1
ATOM 868 C C . THR A 1 115 ? -11.931 -13.525 -5.013 1.00 56.38 115 THR A C 1
ATOM 870 O O . THR A 1 115 ? -11.509 -12.391 -4.806 1.00 56.38 115 THR A O 1
ATOM 873 N N . VAL A 1 116 ? -13.078 -13.756 -5.654 1.00 45.62 116 VAL A N 1
ATOM 874 C CA . VAL A 1 116 ? -14.052 -12.710 -5.986 1.00 45.62 116 VAL A CA 1
ATOM 875 C C . VAL A 1 116 ? -14.612 -12.127 -4.684 1.00 45.62 116 VAL A C 1
ATOM 877 O O . VAL A 1 116 ? -15.657 -12.548 -4.189 1.00 45.62 116 VAL A O 1
ATOM 880 N N . SER A 1 117 ? -13.917 -11.168 -4.084 1.00 45.12 117 SER A N 1
ATOM 881 C CA . SER A 1 117 ? -14.504 -10.281 -3.088 1.00 45.12 117 SER A CA 1
ATOM 882 C C . SER A 1 117 ? -15.407 -9.289 -3.826 1.00 45.12 117 SER A C 1
ATOM 884 O O . SER A 1 117 ? -14.945 -8.515 -4.656 1.00 45.12 117 SER A O 1
ATOM 886 N N . ILE A 1 118 ? -16.717 -9.346 -3.558 1.00 41.81 118 ILE A N 1
ATOM 887 C CA . ILE A 1 118 ? -17.746 -8.467 -4.160 1.00 41.81 118 ILE A CA 1
ATOM 888 C C . ILE A 1 118 ? -17.597 -7.002 -3.704 1.00 41.81 118 ILE A C 1
ATOM 890 O O . ILE A 1 118 ? -18.239 -6.111 -4.256 1.00 41.81 118 ILE A O 1
ATOM 894 N N . ASP A 1 119 ? -16.709 -6.725 -2.756 1.00 45.72 119 ASP A N 1
ATOM 895 C CA . ASP A 1 119 ? -16.309 -5.363 -2.450 1.00 45.72 119 ASP A CA 1
ATOM 896 C C . ASP A 1 119 ? -15.218 -4.956 -3.439 1.00 45.72 119 ASP A C 1
ATOM 898 O O . ASP A 1 119 ? -14.053 -5.320 -3.285 1.00 45.72 119 ASP A O 1
ATOM 902 N N . GLN A 1 120 ? -15.604 -4.212 -4.481 1.00 40.88 120 GLN A N 1
ATOM 903 C CA . GLN A 1 120 ? -14.630 -3.405 -5.205 1.00 40.88 120 GLN A CA 1
ATOM 904 C C . GLN A 1 120 ? -13.925 -2.530 -4.165 1.00 40.88 120 GLN A C 1
ATOM 906 O O . GLN A 1 120 ? -14.611 -1.750 -3.494 1.00 40.88 120 GLN A O 1
ATOM 911 N N . PRO A 1 121 ? -12.600 -2.639 -3.984 1.00 42.88 121 PRO A N 1
ATOM 912 C CA . PRO A 1 121 ? -11.914 -1.618 -3.232 1.00 42.88 121 PRO A CA 1
ATOM 913 C C . PRO A 1 121 ? -12.105 -0.321 -4.006 1.00 42.88 121 PRO A C 1
ATOM 915 O O . PRO A 1 121 ? -11.846 -0.253 -5.206 1.00 42.88 121 PRO A O 1
ATOM 918 N N . ASP A 1 122 ? -12.638 0.681 -3.321 1.00 42.69 122 ASP A N 1
ATOM 919 C CA . ASP A 1 122 ? -12.692 2.043 -3.820 1.00 42.69 122 ASP A CA 1
ATOM 920 C C . ASP A 1 122 ? -11.271 2.424 -4.268 1.00 42.69 122 ASP A C 1
ATOM 922 O O . ASP A 1 122 ? -10.363 2.553 -3.446 1.00 42.69 122 ASP A O 1
ATOM 926 N N . THR A 1 123 ? -11.056 2.524 -5.582 1.00 42.47 123 THR A N 1
ATOM 927 C CA . THR A 1 123 ? -9.753 2.801 -6.203 1.00 42.47 123 THR A CA 1
ATOM 928 C C . THR A 1 123 ? -9.298 4.248 -5.982 1.00 42.47 123 THR A C 1
ATOM 930 O O . THR A 1 123 ? -8.310 4.694 -6.559 1.00 42.47 123 THR A O 1
ATOM 933 N N . SER A 1 124 ? -9.962 5.004 -5.103 1.00 40.97 124 SER A N 1
ATOM 934 C CA . SER A 1 124 ? -9.509 6.316 -4.648 1.00 40.97 124 SER A CA 1
ATOM 935 C C . SER A 1 124 ? -8.380 6.217 -3.604 1.00 40.97 124 SER A C 1
ATOM 937 O O . SER A 1 124 ? -8.468 6.730 -2.486 1.00 40.97 124 SER A O 1
ATOM 939 N N . PHE A 1 125 ? -7.242 5.633 -3.991 1.00 42.16 125 PHE A N 1
ATOM 940 C CA . PHE A 1 125 ? -5.989 5.678 -3.217 1.00 42.16 125 PHE A CA 1
ATOM 941 C C . PHE A 1 125 ? -5.276 7.048 -3.271 1.00 42.16 125 PHE A C 1
ATOM 943 O O . PHE A 1 125 ? -4.063 7.141 -3.129 1.00 42.16 125 PHE A O 1
ATOM 950 N N . ILE A 1 126 ? -6.034 8.142 -3.395 1.00 43.78 126 ILE A N 1
ATOM 951 C CA . ILE A 1 126 ? -5.550 9.522 -3.202 1.00 43.78 126 ILE A CA 1
ATOM 952 C C . ILE A 1 126 ? -5.984 10.049 -1.821 1.00 43.78 126 ILE A C 1
ATOM 954 O O . ILE A 1 126 ? -6.176 11.244 -1.599 1.00 43.78 126 ILE A O 1
ATOM 958 N N . HIS A 1 127 ? -6.156 9.168 -0.835 1.00 53.44 127 HIS A N 1
ATOM 959 C CA . HIS A 1 127 ? -6.321 9.624 0.539 1.00 53.44 127 HIS A CA 1
ATOM 960 C C . HIS A 1 127 ? -4.945 9.788 1.185 1.00 53.44 127 HIS A C 1
ATOM 962 O O . HIS A 1 127 ? -4.388 8.865 1.771 1.00 53.44 127 HIS A O 1
ATOM 968 N N . ASN A 1 128 ? -4.447 11.026 1.136 1.00 68.81 128 ASN A N 1
ATOM 969 C CA . ASN A 1 128 ? -3.314 11.578 1.894 1.00 68.81 128 ASN A CA 1
ATOM 970 C C . ASN A 1 128 ? -3.480 11.496 3.433 1.00 68.81 128 ASN A C 1
ATOM 972 O O . ASN A 1 128 ? -2.822 12.202 4.200 1.00 68.81 128 ASN A O 1
ATOM 976 N N . LEU A 1 129 ? -4.419 10.681 3.900 1.00 79.38 129 LEU A N 1
ATOM 977 C CA . LEU A 1 129 ? -4.835 10.542 5.275 1.00 79.38 129 LEU A CA 1
ATOM 978 C C . LEU A 1 129 ? -5.349 9.122 5.478 1.00 79.38 129 LEU A C 1
ATOM 980 O O . LEU A 1 129 ? -6.285 8.687 4.813 1.00 79.38 129 LEU A O 1
ATOM 984 N N . TYR A 1 130 ? -4.783 8.417 6.447 1.00 83.62 130 TYR A N 1
ATOM 985 C CA . TYR A 1 130 ? -5.266 7.102 6.840 1.00 83.62 130 TYR A CA 1
ATOM 986 C C . TYR A 1 130 ? -5.307 6.995 8.355 1.00 83.62 130 TYR A C 1
ATOM 988 O O . TYR A 1 130 ? -4.318 7.248 9.037 1.00 83.62 130 TYR A O 1
ATOM 996 N N . LEU A 1 131 ? -6.448 6.577 8.889 1.00 87.69 131 LEU A N 1
ATOM 997 C CA . LEU A 1 131 ? -6.642 6.319 10.311 1.00 87.69 131 LEU A CA 1
ATOM 998 C C . LEU A 1 131 ? -6.721 4.807 10.507 1.00 87.69 131 LEU A C 1
ATOM 1000 O O . LEU A 1 131 ? -7.557 4.174 9.871 1.00 87.69 131 LEU A O 1
ATOM 1004 N N . PHE A 1 132 ? -5.901 4.225 11.380 1.00 87.06 132 PHE A N 1
ATOM 1005 C CA . PHE A 1 132 ? -5.931 2.790 11.686 1.00 87.06 132 PHE A CA 1
ATOM 1006 C C . PHE A 1 132 ? -6.996 2.467 12.741 1.00 87.06 132 PHE A C 1
ATOM 1008 O O . PHE A 1 132 ? -7.441 3.330 13.511 1.00 87.06 132 PHE A O 1
ATOM 1015 N N . GLN A 1 133 ? -7.386 1.193 12.817 1.00 93.19 133 GLN A N 1
ATOM 1016 C CA . GLN A 1 133 ? -8.134 0.685 13.964 1.00 93.19 133 GLN A CA 1
ATOM 1017 C C . GLN A 1 133 ? -7.273 0.783 15.237 1.00 93.19 133 GLN A C 1
ATOM 1019 O O . GLN A 1 133 ? -6.103 0.402 15.233 1.00 93.19 133 GLN A O 1
ATOM 1024 N N . ASN A 1 134 ? -7.840 1.306 16.327 1.00 92.19 134 ASN A N 1
ATOM 1025 C CA . ASN A 1 134 ? -7.134 1.423 17.603 1.00 92.19 134 ASN A CA 1
ATOM 1026 C C . ASN A 1 134 ? -6.711 0.035 18.126 1.00 92.19 134 ASN A C 1
ATOM 1028 O O . ASN A 1 134 ? -7.442 -0.938 17.942 1.00 92.19 134 ASN A O 1
ATOM 1032 N N . THR A 1 135 ? -5.547 -0.059 18.772 1.00 92.06 135 THR A N 1
ATOM 1033 C CA . THR A 1 135 ? -5.017 -1.322 19.308 1.00 92.06 135 THR A CA 1
ATOM 1034 C C . THR A 1 135 ? -4.599 -1.161 20.776 1.00 92.06 135 THR A C 1
ATOM 1036 O O . THR A 1 135 ? -3.817 -0.258 21.076 1.00 92.06 135 THR A O 1
ATOM 1039 N N . PRO A 1 136 ? -5.079 -2.021 21.694 1.00 95.94 136 PRO A N 1
ATOM 1040 C CA . PRO A 1 136 ? -6.069 -3.079 21.470 1.00 95.94 136 PRO A CA 1
ATOM 1041 C C . PRO A 1 136 ? -7.491 -2.528 21.241 1.00 95.94 136 PRO A C 1
ATOM 1043 O O . PRO A 1 136 ? -7.832 -1.429 21.666 1.00 95.94 136 PRO A O 1
ATOM 1046 N N . ASN A 1 137 ? -8.351 -3.308 20.585 1.00 86.88 137 ASN A N 1
ATOM 1047 C CA . ASN A 1 137 ? -9.792 -3.057 20.533 1.00 86.88 137 ASN A CA 1
ATOM 1048 C C . ASN A 1 137 ? -10.552 -4.392 20.629 1.00 86.88 137 ASN A C 1
ATOM 1050 O O . ASN A 1 137 ? -10.448 -5.192 19.699 1.00 86.88 137 ASN A O 1
ATOM 1054 N N . PRO A 1 138 ? -11.329 -4.651 21.698 1.00 97.19 138 PRO A N 1
ATOM 1055 C CA . PRO A 1 138 ? -11.587 -3.774 22.847 1.00 97.19 138 PRO A CA 1
ATOM 1056 C C . PRO A 1 138 ? -10.357 -3.505 23.734 1.00 97.19 138 PRO A C 1
ATOM 1058 O O . PRO A 1 138 ? -9.441 -4.321 23.776 1.00 97.19 138 PRO A O 1
ATOM 1061 N N . PHE A 1 139 ? -10.355 -2.392 24.474 1.00 96.81 139 PHE A N 1
ATOM 1062 C CA . PHE A 1 139 ? -9.298 -2.036 25.438 1.00 96.81 139 PHE A CA 1
ATOM 1063 C C . PHE A 1 139 ? -9.842 -1.819 26.856 1.00 96.81 139 PHE A C 1
ATOM 1065 O O . PHE A 1 139 ? -11.016 -1.496 27.026 1.00 96.81 139 PHE A O 1
ATOM 1072 N N . THR A 1 140 ? -8.993 -1.974 27.874 1.00 93.81 140 THR A N 1
ATOM 1073 C CA . THR A 1 140 ? -9.333 -1.767 29.296 1.00 93.81 140 THR A CA 1
ATOM 1074 C C . THR A 1 140 ? -8.837 -0.420 29.816 1.00 93.81 140 THR A C 1
ATOM 1076 O O . THR A 1 140 ? -9.632 0.463 30.145 1.00 93.81 140 THR A O 1
ATOM 1079 N N . ASN A 1 141 ? -7.514 -0.242 29.845 1.00 90.94 141 ASN A N 1
ATOM 1080 C CA . ASN A 1 141 ? -6.874 0.942 30.422 1.00 90.94 141 ASN A CA 1
ATOM 1081 C C . ASN A 1 141 ? -6.532 1.974 29.355 1.00 90.94 141 ASN A C 1
ATOM 1083 O O . ASN A 1 141 ? -6.972 3.114 29.440 1.00 90.94 141 ASN A O 1
ATOM 1087 N N . GLU A 1 142 ? -5.803 1.553 28.328 1.00 96.94 142 GLU A N 1
ATOM 1088 C CA . GLU A 1 142 ? -5.326 2.427 27.266 1.00 96.94 142 GLU A CA 1
ATOM 1089 C C . GLU A 1 142 ? -5.429 1.755 25.902 1.00 96.94 142 GLU A C 1
ATOM 1091 O O . GLU A 1 142 ? -5.477 0.528 25.791 1.00 96.94 142 GLU A O 1
ATOM 1096 N N . THR A 1 143 ? -5.461 2.576 24.862 1.00 97.25 143 THR A N 1
ATOM 1097 C CA . THR A 1 143 ? -5.339 2.133 23.480 1.00 97.25 143 THR A CA 1
ATOM 1098 C C . THR A 1 143 ? -4.429 3.070 22.711 1.00 97.25 143 THR A C 1
ATOM 1100 O O . THR A 1 143 ? -4.411 4.281 22.937 1.00 97.25 143 THR A O 1
ATOM 1103 N N . GLU A 1 144 ? -3.725 2.509 21.741 1.00 97.50 144 GLU A N 1
ATOM 1104 C CA . GLU A 1 144 ? -2.991 3.273 20.749 1.00 97.50 144 GLU A CA 1
ATOM 1105 C C . GLU A 1 144 ? -3.893 3.545 19.544 1.00 97.50 144 GLU A C 1
ATOM 1107 O O . GLU A 1 144 ? -4.589 2.652 19.054 1.00 97.50 144 GLU A O 1
ATOM 1112 N N . ILE A 1 145 ? -3.888 4.785 19.071 1.00 96.25 145 ILE A N 1
ATOM 1113 C CA . ILE A 1 145 ? -4.525 5.221 17.834 1.00 96.25 145 ILE A CA 1
ATOM 1114 C C . ILE A 1 145 ? -3.405 5.663 16.904 1.00 96.25 145 ILE A C 1
ATOM 1116 O O . ILE A 1 145 ? -2.647 6.586 17.207 1.00 96.25 145 ILE A O 1
ATOM 1120 N N . LEU A 1 146 ? -3.301 4.967 15.779 1.00 91.31 146 LEU A N 1
ATOM 1121 C CA . LEU A 1 146 ? -2.295 5.219 14.761 1.00 91.31 146 LEU A CA 1
ATOM 1122 C C . LEU A 1 146 ? -2.960 5.873 13.559 1.00 91.31 146 LEU A C 1
ATOM 1124 O O . LEU A 1 146 ? -4.079 5.512 13.188 1.00 91.31 146 LEU A O 1
ATOM 1128 N N . PHE A 1 147 ? -2.259 6.806 12.935 1.00 88.94 147 PHE A N 1
ATOM 1129 C CA . PHE A 1 147 ? -2.655 7.372 11.656 1.00 88.94 147 PHE A CA 1
ATOM 1130 C C . PHE A 1 1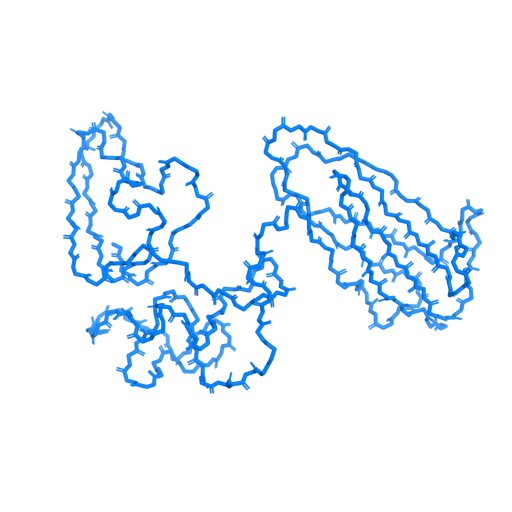47 ? -1.434 7.826 10.867 1.00 88.94 147 PHE A C 1
ATOM 1132 O O . PHE A 1 147 ? -0.351 8.009 11.424 1.00 88.94 147 PHE A O 1
ATOM 1139 N N . ILE A 1 148 ? -1.622 7.976 9.565 1.00 83.12 148 ILE A N 1
ATOM 1140 C CA . ILE A 1 148 ? -0.630 8.507 8.641 1.00 83.12 148 ILE A CA 1
ATOM 1141 C C . ILE A 1 148 ? -1.245 9.718 7.950 1.00 83.12 148 ILE A C 1
ATOM 1143 O O . ILE A 1 148 ? -2.403 9.682 7.530 1.00 83.12 148 ILE A O 1
ATOM 1147 N N . THR A 1 149 ? -0.459 10.782 7.866 1.00 80.19 149 THR A N 1
ATOM 1148 C CA . THR A 1 149 ? -0.721 11.970 7.058 1.00 80.19 149 THR A CA 1
ATOM 1149 C C . THR A 1 149 ? 0.326 12.019 5.944 1.00 80.19 149 THR A C 1
ATOM 1151 O O . THR A 1 149 ? 1.493 11.693 6.164 1.00 80.19 149 THR A O 1
ATOM 1154 N N . ALA A 1 150 ? -0.084 12.384 4.734 1.00 68.31 150 ALA A N 1
ATOM 1155 C CA . ALA A 1 150 ? 0.794 12.496 3.577 1.00 68.31 150 ALA A CA 1
ATOM 1156 C C . ALA A 1 150 ? 0.531 13.829 2.869 1.00 68.31 150 ALA A C 1
ATOM 1158 O O . ALA A 1 150 ? -0.238 13.906 1.920 1.00 68.31 150 ALA A O 1
ATOM 1159 N N . ASP A 1 151 ? 1.164 14.902 3.338 1.00 63.03 151 ASP A N 1
ATOM 1160 C CA . ASP A 1 151 ? 1.247 16.150 2.577 1.00 63.03 151 ASP A CA 1
ATOM 1161 C C . ASP A 1 151 ? 2.718 16.498 2.350 1.00 63.03 151 ASP A C 1
ATOM 1163 O O . ASP A 1 151 ? 3.511 16.592 3.288 1.00 63.03 151 ASP A O 1
ATOM 1167 N N . TYR A 1 152 ? 3.075 16.648 1.076 1.00 54.41 152 TYR A N 1
ATOM 1168 C CA . TYR A 1 152 ? 4.431 16.913 0.603 1.00 54.41 152 TYR A CA 1
ATOM 1169 C C . TYR A 1 152 ? 4.857 18.374 0.785 1.00 54.41 152 TYR A C 1
ATOM 1171 O O . TYR A 1 152 ? 6.030 18.700 0.610 1.00 54.41 152 TYR A O 1
ATOM 1179 N N . THR A 1 153 ? 3.917 19.281 1.063 1.00 55.78 153 THR A N 1
ATOM 1180 C CA . THR A 1 153 ? 4.132 20.703 0.774 1.00 55.78 153 THR A CA 1
ATOM 1181 C C . THR A 1 153 ? 4.095 21.612 1.995 1.00 55.78 153 THR A C 1
ATOM 1183 O O . THR A 1 153 ? 4.672 22.704 1.941 1.00 55.78 153 THR A O 1
ATOM 1186 N N . ARG A 1 154 ? 3.431 21.218 3.096 1.00 63.53 154 ARG A N 1
ATOM 1187 C CA . ARG A 1 154 ? 3.202 22.108 4.250 1.00 63.53 154 ARG A CA 1
ATOM 1188 C C . ARG A 1 154 ? 3.113 21.370 5.584 1.00 63.53 154 ARG A C 1
ATOM 1190 O O . ARG A 1 154 ? 2.631 20.248 5.672 1.00 63.53 154 ARG A O 1
ATOM 1197 N N . VAL A 1 155 ? 3.538 22.061 6.646 1.00 67.69 155 VAL A N 1
ATOM 1198 C CA . VAL A 1 155 ? 3.242 21.660 8.027 1.00 67.69 155 VAL A CA 1
ATOM 1199 C C . VAL A 1 155 ? 1.780 21.961 8.304 1.00 67.69 155 VAL A C 1
ATOM 1201 O O . VAL A 1 155 ? 1.410 23.132 8.410 1.00 67.69 155 VAL A O 1
ATOM 1204 N N . GLU A 1 156 ? 0.983 20.915 8.460 1.00 79.12 156 GLU A N 1
ATOM 1205 C CA . GLU A 1 156 ? -0.452 21.029 8.703 1.00 79.12 156 GLU A CA 1
ATOM 1206 C C . GLU A 1 156 ? -0.811 20.524 10.101 1.00 79.12 156 GLU A C 1
ATOM 1208 O O . GLU A 1 156 ? -0.176 19.618 10.663 1.00 79.12 156 GLU A O 1
ATOM 1213 N N . ASP A 1 157 ? -1.833 21.153 10.668 1.00 88.75 157 ASP A N 1
ATOM 1214 C CA . ASP A 1 157 ? -2.369 20.788 11.969 1.00 88.75 157 ASP A CA 1
ATOM 1215 C C . ASP A 1 157 ? -3.341 19.614 11.796 1.00 88.75 157 ASP A C 1
ATOM 1217 O O . ASP A 1 157 ? -4.164 19.588 10.877 1.00 88.75 157 ASP A O 1
ATOM 1221 N N . TYR A 1 158 ? -3.263 18.637 12.695 1.00 92.00 158 TYR A N 1
ATOM 1222 C CA . TYR A 1 158 ? -4.263 17.581 12.804 1.00 92.00 158 TYR A CA 1
ATOM 1223 C C . TYR A 1 158 ? -5.022 17.716 14.115 1.00 92.00 158 TYR A C 1
ATOM 1225 O O . TYR A 1 158 ? -4.502 18.215 15.118 1.00 92.00 158 TYR A O 1
ATOM 1233 N N . SER A 1 159 ? -6.236 17.172 14.131 1.00 95.62 159 SER A N 1
ATOM 1234 C CA . SER A 1 159 ? -6.945 16.948 15.381 1.00 95.62 159 SER A CA 1
ATOM 1235 C C . SER A 1 159 ? -7.598 15.581 15.440 1.00 95.62 159 SER A C 1
ATOM 1237 O O . SER A 1 159 ? -8.306 15.168 14.524 1.00 95.62 159 SER A O 1
ATOM 1239 N N . LEU A 1 160 ? -7.365 14.879 16.543 1.00 97.69 160 LEU A N 1
ATOM 1240 C CA . LEU A 1 160 ? -7.997 13.611 16.862 1.00 97.69 160 LEU A CA 1
ATOM 1241 C C . LEU A 1 160 ? -8.982 13.834 18.008 1.00 97.69 160 LEU A C 1
ATOM 1243 O O . LEU A 1 160 ? -8.586 14.106 19.139 1.00 97.69 160 LEU A O 1
ATOM 1247 N N . SER A 1 161 ? -10.272 13.716 17.720 1.00 98.38 161 SER A N 1
ATOM 1248 C CA . SER A 1 161 ? -11.348 13.936 18.687 1.00 98.38 161 SER A CA 1
ATOM 1249 C C . SER A 1 161 ? -12.073 12.629 18.998 1.00 98.38 161 SER A C 1
ATOM 1251 O O . SER A 1 161 ? -12.414 11.871 18.094 1.00 98.38 161 SER A O 1
ATOM 1253 N N . ILE A 1 162 ? -12.331 12.370 20.276 1.00 98.50 162 ILE A N 1
ATOM 1254 C CA . ILE A 1 162 ? -13.021 11.184 20.784 1.00 98.50 162 ILE A CA 1
ATOM 1255 C C . ILE A 1 162 ? -14.408 11.588 21.273 1.00 98.50 162 ILE A C 1
ATOM 1257 O O . ILE A 1 162 ? -14.542 12.526 22.055 1.00 98.50 162 ILE A O 1
ATOM 1261 N N . TYR A 1 163 ? -15.433 10.848 20.862 1.00 98.25 163 TYR A N 1
ATOM 1262 C CA . TYR A 1 163 ? -16.833 11.109 21.170 1.00 98.25 163 TYR A CA 1
ATOM 1263 C C . TYR A 1 163 ? -17.516 9.882 21.767 1.00 98.25 163 TYR A C 1
ATOM 1265 O O . TYR A 1 163 ? -17.190 8.738 21.440 1.00 98.25 163 TYR A O 1
ATOM 1273 N N . ASN A 1 164 ? -18.524 10.115 22.604 1.00 96.50 164 ASN A N 1
ATOM 1274 C CA . ASN A 1 164 ? -19.472 9.067 22.975 1.00 96.50 164 ASN A CA 1
ATOM 1275 C C . ASN A 1 164 ? -20.559 8.881 21.896 1.00 96.50 164 ASN A C 1
ATOM 1277 O O . ASN A 1 164 ? -20.656 9.647 20.938 1.00 96.50 164 ASN A O 1
ATOM 1281 N N . THR A 1 165 ? -21.435 7.888 22.069 1.00 93.75 165 THR A N 1
ATOM 1282 C CA . THR A 1 165 ? -22.528 7.592 21.119 1.00 93.75 165 THR A CA 1
ATOM 1283 C C . THR A 1 165 ? -23.608 8.674 21.026 1.00 93.75 165 THR A C 1
ATOM 1285 O O . THR A 1 165 ? -24.413 8.646 20.101 1.00 93.75 165 THR A O 1
ATOM 1288 N N . LYS A 1 166 ? -23.628 9.643 21.951 1.00 94.25 166 LYS A N 1
ATOM 1289 C CA . LYS A 1 166 ? -24.499 10.828 21.885 1.00 94.25 166 LYS A CA 1
ATOM 1290 C C . LYS A 1 166 ? -23.860 11.981 21.098 1.00 94.25 166 LYS A C 1
ATOM 1292 O O . LYS A 1 166 ? -24.446 13.056 21.038 1.00 94.25 166 LYS A O 1
ATOM 1297 N N . GLY A 1 167 ? -22.659 11.786 20.547 1.00 92.25 167 GLY A N 1
ATOM 1298 C CA . GLY A 1 167 ? -21.899 12.819 19.840 1.00 92.25 167 GLY A CA 1
ATOM 1299 C C . GLY A 1 167 ? -21.229 13.842 20.759 1.00 92.25 167 GLY A C 1
ATOM 1300 O O . GLY A 1 167 ? -20.759 14.871 20.285 1.00 92.25 167 GLY A O 1
ATOM 1301 N N . GLN A 1 168 ? -21.176 13.596 22.072 1.00 96.31 168 GLN A N 1
ATOM 1302 C CA . GLN A 1 168 ? -20.509 14.505 23.006 1.00 96.31 168 GLN A CA 1
ATOM 1303 C C . GLN A 1 168 ? -18.999 14.273 22.955 1.00 96.31 168 GLN A C 1
ATOM 1305 O O . GLN A 1 168 ? -18.559 13.124 23.036 1.00 96.31 168 GLN A O 1
ATOM 1310 N N . LEU A 1 169 ? -18.228 15.358 22.845 1.00 97.81 169 LEU A N 1
ATOM 1311 C CA . LEU A 1 169 ? -16.767 15.321 22.893 1.00 97.81 169 LEU A CA 1
ATOM 1312 C C . LEU A 1 169 ? -16.302 14.870 24.283 1.00 97.81 169 LEU A C 1
ATOM 1314 O O . LEU A 1 169 ? -16.742 15.405 25.299 1.00 97.81 169 LEU A O 1
ATOM 1318 N N . ILE A 1 170 ? -15.417 13.882 24.302 1.00 98.31 170 ILE A N 1
ATOM 1319 C CA . ILE A 1 170 ? -14.833 13.280 25.501 1.00 98.31 170 ILE A CA 1
ATOM 1320 C C . ILE A 1 170 ? -13.396 13.750 25.689 1.0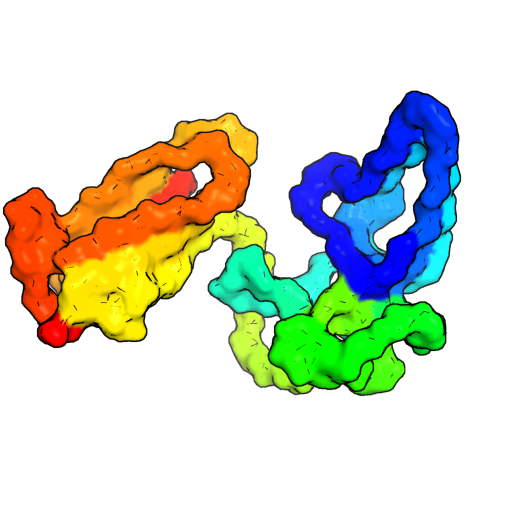0 98.31 170 ILE A C 1
ATOM 1322 O O . ILE A 1 170 ? -13.024 14.142 26.793 1.00 98.31 170 ILE A O 1
ATOM 1326 N N . ARG A 1 171 ? -12.602 13.694 24.618 1.00 98.06 171 ARG A N 1
ATOM 1327 C CA . ARG A 1 171 ? -11.185 14.050 24.622 1.00 98.06 171 ARG A CA 1
ATOM 1328 C C . ARG A 1 171 ? -10.758 14.519 23.237 1.00 98.06 171 ARG A C 1
ATOM 1330 O O . ARG A 1 171 ? -11.262 13.994 22.244 1.00 98.06 171 ARG A O 1
ATOM 1337 N N . ARG A 1 172 ? -9.823 15.456 23.161 1.00 97.75 172 ARG A N 1
ATOM 1338 C CA . ARG A 1 172 ? -9.207 15.933 21.927 1.00 97.75 172 ARG A CA 1
ATOM 1339 C C . ARG A 1 172 ? -7.686 15.941 22.054 1.00 97.75 172 ARG A C 1
ATOM 1341 O O . ARG A 1 172 ? -7.132 16.252 23.105 1.00 97.75 172 ARG A O 1
ATOM 1348 N N . PHE A 1 173 ? -7.024 15.587 20.961 1.00 97.31 173 PHE A N 1
ATOM 1349 C CA . PHE A 1 173 ? -5.581 15.669 20.794 1.00 97.31 173 PHE A CA 1
ATOM 1350 C C . PHE A 1 173 ? -5.298 16.488 19.540 1.00 97.31 173 PHE A C 1
ATOM 1352 O O . PHE A 1 173 ? -5.664 16.074 18.441 1.00 97.31 173 PHE A O 1
ATOM 1359 N N . ASP A 1 174 ? -4.659 17.638 19.708 1.00 95.56 174 ASP A N 1
ATOM 1360 C CA . ASP A 1 174 ? -4.203 18.485 18.609 1.00 95.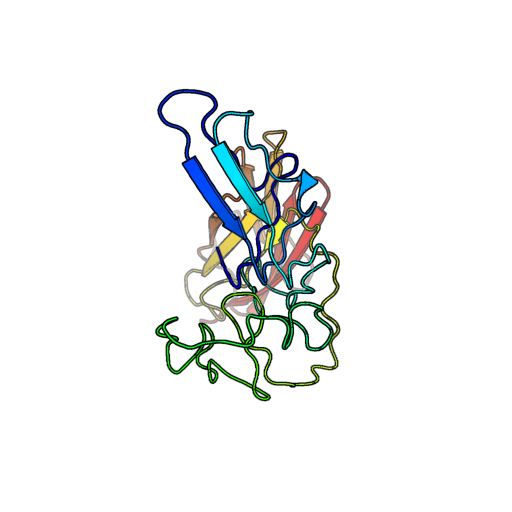56 174 ASP A CA 1
ATOM 1361 C C . ASP A 1 174 ? -2.687 18.332 18.447 1.00 95.56 174 ASP A C 1
ATOM 1363 O O . ASP A 1 174 ? -1.954 18.167 19.427 1.00 95.56 174 ASP A O 1
ATOM 1367 N N . GLY A 1 175 ? -2.208 18.383 17.211 1.00 91.12 175 GLY A N 1
ATOM 1368 C CA . GLY A 1 175 ? -0.783 18.326 16.918 1.00 91.12 175 GLY A CA 1
ATOM 1369 C C . GLY A 1 175 ? -0.481 18.789 15.503 1.00 91.12 175 GLY A C 1
ATOM 1370 O O . GLY A 1 175 ? -1.363 19.263 14.791 1.00 91.12 175 GLY A O 1
ATOM 1371 N N . ARG A 1 176 ? 0.786 18.673 15.104 1.00 87.31 176 ARG A N 1
ATOM 1372 C CA . ARG A 1 176 ? 1.269 19.092 13.784 1.00 87.31 176 ARG A CA 1
ATOM 1373 C C . ARG A 1 176 ? 2.099 17.974 13.174 1.00 87.31 176 ARG A C 1
ATOM 1375 O O . ARG A 1 176 ? 2.881 17.357 13.896 1.00 87.31 176 ARG A O 1
ATOM 1382 N N . THR A 1 177 ? 1.959 17.740 11.873 1.00 76.19 177 THR A N 1
ATOM 1383 C CA . THR A 1 177 ? 2.845 16.836 11.119 1.00 76.19 177 THR A CA 1
ATOM 1384 C C . THR A 1 177 ? 3.545 17.616 10.015 1.00 76.19 177 THR A C 1
ATOM 1386 O O . THR A 1 177 ? 2.905 18.396 9.313 1.00 76.19 177 THR A O 1
ATOM 1389 N N . ASN A 1 178 ? 4.851 17.421 9.864 1.00 63.19 178 ASN A N 1
ATOM 1390 C CA . ASN A 1 178 ? 5.705 18.156 8.926 1.00 63.19 178 ASN A CA 1
ATOM 1391 C C . ASN A 1 178 ? 6.504 17.246 7.982 1.00 63.19 178 ASN A C 1
ATOM 1393 O O . ASN A 1 178 ? 7.355 17.748 7.252 1.00 63.19 178 ASN A O 1
ATOM 1397 N N . GLU A 1 179 ? 6.284 15.935 8.029 1.00 58.44 179 GLU A N 1
ATOM 1398 C CA . GLU A 1 179 ? 7.126 14.953 7.352 1.00 58.44 179 GLU A CA 1
ATOM 1399 C C . GLU A 1 179 ? 6.273 13.928 6.598 1.00 58.44 179 GLU A C 1
ATOM 1401 O O . GLU A 1 179 ? 5.158 13.576 6.995 1.00 58.44 179 GLU A O 1
ATOM 1406 N N . PHE A 1 180 ? 6.819 13.483 5.472 1.00 60.62 180 PHE A N 1
ATOM 1407 C CA . PHE A 1 180 ? 6.186 12.585 4.521 1.00 60.62 180 PHE A CA 1
ATOM 1408 C C . PHE A 1 180 ? 5.955 11.194 5.139 1.00 60.62 180 PHE A C 1
ATOM 1410 O O . PHE A 1 180 ? 6.875 10.617 5.715 1.00 60.62 180 PHE A O 1
ATOM 1417 N N . TRP A 1 181 ? 4.728 10.663 5.037 1.00 60.31 181 TRP A N 1
ATOM 1418 C CA . TRP A 1 181 ? 4.322 9.359 5.594 1.00 60.31 181 TRP A CA 1
ATOM 1419 C C . TRP A 1 181 ? 4.666 9.151 7.073 1.00 60.31 181 TRP A C 1
ATOM 1421 O O . TRP A 1 181 ? 5.017 8.046 7.502 1.00 60.31 181 TRP A O 1
ATOM 1431 N N . VAL A 1 182 ? 4.533 10.192 7.900 1.00 70.69 182 VAL A N 1
ATOM 1432 C CA . VAL A 1 182 ? 4.722 10.015 9.342 1.00 70.69 182 VAL A CA 1
ATOM 1433 C C . VAL A 1 182 ? 3.587 9.188 9.916 1.00 70.69 182 VAL A C 1
ATOM 1435 O O . VAL A 1 182 ? 2.433 9.616 9.998 1.00 70.69 182 VAL A O 1
ATOM 1438 N N . LYS A 1 183 ? 3.951 8.015 10.429 1.00 79.81 183 LYS A N 1
ATOM 1439 C CA . LYS A 1 183 ? 3.095 7.246 11.322 1.00 79.81 183 LYS A CA 1
ATOM 1440 C C . LYS A 1 183 ? 3.044 7.938 12.681 1.00 79.81 183 LYS A C 1
ATOM 1442 O O . LYS A 1 183 ? 3.935 7.771 13.513 1.00 79.81 183 LYS A O 1
ATOM 1447 N N . THR A 1 184 ? 1.985 8.705 12.910 1.00 88.12 184 THR A N 1
ATOM 1448 C CA . THR A 1 184 ? 1.747 9.367 14.192 1.00 88.12 184 THR A CA 1
ATOM 1449 C C . THR A 1 184 ? 0.993 8.437 15.129 1.00 88.12 184 THR A C 1
ATOM 1451 O O . THR A 1 184 ? 0.064 7.726 14.733 1.00 88.12 184 THR A O 1
ATOM 1454 N N . LYS A 1 185 ? 1.409 8.445 16.398 1.00 93.00 185 LYS A N 1
ATOM 1455 C CA . LYS A 1 185 ? 0.806 7.657 17.466 1.00 93.00 185 LYS A CA 1
ATOM 1456 C C . LYS A 1 185 ? 0.230 8.560 18.542 1.00 93.00 185 LYS A C 1
ATOM 1458 O O . LYS A 1 185 ? 0.943 9.376 19.116 1.00 93.00 185 LYS A O 1
ATOM 1463 N N . ILE A 1 186 ? -1.037 8.332 18.867 1.00 96.44 186 ILE A N 1
ATOM 1464 C CA . ILE A 1 186 ? -1.700 8.891 20.041 1.00 96.44 186 ILE A CA 1
ATOM 1465 C C . ILE A 1 186 ? -2.039 7.749 20.990 1.00 96.44 186 ILE A C 1
ATOM 1467 O O . ILE A 1 186 ? -2.603 6.740 20.575 1.00 96.44 186 ILE A O 1
ATOM 1471 N N . VAL A 1 187 ? -1.709 7.912 22.268 1.00 97.56 187 VAL A N 1
ATOM 1472 C CA . VAL A 1 187 ? -2.139 6.994 23.327 1.00 97.56 187 VAL A CA 1
ATOM 1473 C C . VAL A 1 187 ? -3.286 7.654 24.074 1.00 97.56 187 VAL A C 1
ATOM 1475 O O . VAL A 1 187 ? -3.144 8.773 24.568 1.00 97.56 187 VAL A O 1
ATOM 1478 N N . TRP A 1 188 ? -4.424 6.968 24.146 1.00 97.88 188 TRP A N 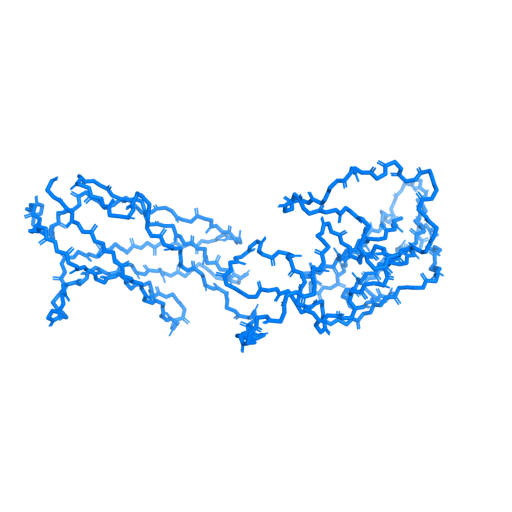1
ATOM 1479 C CA . TRP A 1 188 ? -5.543 7.391 24.977 1.00 97.88 188 TRP A CA 1
ATOM 1480 C C . TRP A 1 188 ? -5.697 6.444 26.160 1.00 97.88 188 TRP A C 1
ATOM 1482 O O . TRP A 1 188 ? -5.944 5.256 25.980 1.00 97.88 188 TRP A O 1
ATOM 1492 N N . ASP A 1 189 ? -5.607 6.996 27.365 1.00 96.75 189 ASP A N 1
ATOM 1493 C CA . ASP A 1 189 ? -5.717 6.320 28.666 1.00 96.75 189 ASP A CA 1
ATOM 1494 C C . ASP A 1 189 ? -7.173 6.148 29.149 1.00 96.75 189 ASP A C 1
ATOM 1496 O O . ASP A 1 189 ? -7.457 5.900 30.327 1.00 96.75 189 ASP A O 1
ATOM 1500 N N . GLY A 1 190 ? -8.131 6.344 28.239 1.00 96.50 190 GLY A N 1
ATOM 1501 C CA . GLY A 1 190 ? -9.546 6.212 28.540 1.00 96.50 190 GLY A CA 1
ATOM 1502 C C . GLY A 1 190 ? -10.071 7.263 29.521 1.00 96.50 190 GLY A C 1
ATOM 1503 O O . GLY A 1 190 ? -10.994 6.950 30.281 1.00 96.50 190 GLY A O 1
ATOM 1504 N N . THR A 1 191 ? -9.499 8.472 29.522 1.00 97.06 191 THR A N 1
ATOM 1505 C CA . THR A 1 191 ? -9.973 9.613 30.319 1.00 97.06 191 THR A CA 1
ATOM 1506 C C . THR A 1 191 ? -10.663 10.702 29.488 1.00 97.06 191 THR A C 1
ATOM 1508 O O . THR A 1 191 ? -10.452 10.817 28.279 1.00 97.06 191 THR A O 1
ATOM 1511 N N . ASP A 1 192 ? -11.520 11.497 30.133 1.00 96.81 192 ASP A N 1
ATOM 1512 C CA . ASP A 1 192 ? -12.076 12.733 29.572 1.00 96.81 192 ASP A CA 1
ATOM 1513 C C . ASP A 1 192 ? -11.084 13.916 29.662 1.00 96.81 192 ASP A C 1
ATOM 1515 O O . ASP A 1 192 ? -9.969 13.783 30.169 1.00 96.81 192 ASP A O 1
ATOM 1519 N N . GLU A 1 193 ? -11.471 15.100 29.182 1.00 96.06 193 GLU A N 1
ATOM 1520 C CA . GLU A 1 193 ? -10.683 16.347 29.296 1.00 96.06 193 GLU A CA 1
ATOM 1521 C C . GLU A 1 193 ? -10.319 16.745 30.740 1.00 96.06 193 GLU A C 1
ATOM 1523 O O . GLU A 1 193 ? -9.375 17.498 30.962 1.00 96.06 193 GLU A O 1
ATOM 1528 N N . GLN A 1 194 ? -11.049 16.254 31.744 1.00 95.88 194 GLN A N 1
ATOM 1529 C CA . GLN A 1 194 ? -10.758 16.507 33.158 1.00 95.88 194 GLN A CA 1
ATOM 1530 C C . GLN A 1 194 ? -9.886 15.406 33.786 1.00 95.88 194 GLN A C 1
ATOM 1532 O O . GLN A 1 194 ? -9.657 15.426 34.995 1.00 95.88 194 GLN A O 1
ATOM 1537 N N . GLY A 1 195 ? -9.408 14.440 32.993 1.00 94.81 195 GLY A N 1
ATOM 1538 C CA . GLY A 1 195 ? -8.602 13.313 33.465 1.00 94.81 195 GLY A CA 1
ATOM 1539 C C . GLY A 1 195 ? -9.410 12.242 34.205 1.00 94.81 195 GLY A C 1
ATOM 1540 O O . GLY A 1 195 ? -8.835 11.401 34.896 1.00 94.81 195 GLY A O 1
ATOM 1541 N N . ARG A 1 196 ? -10.745 12.250 34.102 1.00 96.06 196 ARG A N 1
ATOM 1542 C CA . ARG A 1 196 ? -11.603 11.251 34.754 1.00 96.06 196 ARG A CA 1
ATOM 1543 C C . ARG A 1 196 ? -11.807 10.058 33.837 1.00 96.06 196 ARG A C 1
ATOM 1545 O O . ARG A 1 196 ? -12.070 10.221 32.649 1.00 96.06 196 ARG A O 1
ATOM 1552 N N . GLN A 1 197 ? -11.748 8.858 34.406 1.00 95.75 197 GLN A N 1
ATOM 1553 C CA . GLN A 1 197 ? -11.995 7.618 33.674 1.00 95.75 197 GLN A CA 1
ATOM 1554 C C . GLN A 1 197 ? -13.409 7.587 33.087 1.00 95.75 197 GLN A C 1
ATOM 1556 O O . GLN A 1 197 ? -14.398 7.825 33.786 1.00 95.75 197 GLN A O 1
ATOM 1561 N N . VAL A 1 198 ? -13.498 7.261 31.799 1.00 96.69 198 VAL A N 1
ATOM 1562 C CA . VAL A 1 198 ? -14.777 7.121 31.101 1.00 96.69 198 VAL A CA 1
ATOM 1563 C C . VAL A 1 198 ? -15.363 5.728 31.318 1.00 96.69 198 VAL A C 1
ATOM 1565 O O . VAL A 1 198 ? -14.643 4.751 31.533 1.00 96.69 198 VAL A O 1
ATOM 1568 N N . ALA A 1 199 ? -16.690 5.622 31.257 1.00 96.25 199 ALA A N 1
ATOM 1569 C CA . ALA A 1 199 ? -17.376 4.349 31.444 1.00 96.25 199 ALA A CA 1
ATOM 1570 C C . ALA A 1 199 ? -17.038 3.342 30.320 1.00 96.25 199 ALA A C 1
ATOM 1572 O O . ALA A 1 199 ? -16.783 3.752 29.184 1.00 96.25 199 ALA A O 1
ATOM 1573 N N . PRO A 1 200 ? -17.098 2.025 30.580 1.00 97.38 200 PRO A N 1
ATOM 1574 C CA . PRO A 1 200 ? -17.088 1.023 29.519 1.00 97.38 200 PRO A CA 1
ATOM 1575 C C . PRO A 1 200 ? -18.200 1.292 28.502 1.00 97.38 200 PRO A C 1
ATOM 1577 O O . PRO A 1 200 ? -19.311 1.682 28.871 1.00 97.38 200 PRO A O 1
ATOM 1580 N N . GLY A 1 201 ? -17.915 1.083 27.222 1.00 96.38 201 GLY A N 1
ATOM 1581 C CA . GLY A 1 201 ? -18.865 1.375 26.161 1.00 96.38 201 GLY A CA 1
ATOM 1582 C C . GLY A 1 201 ? -18.220 1.566 24.799 1.00 96.38 201 GLY A C 1
ATOM 1583 O O . GLY A 1 201 ? -17.020 1.382 24.608 1.00 96.38 201 GLY A O 1
ATOM 1584 N N . THR A 1 202 ? -19.058 1.930 23.833 1.00 97.31 202 THR A N 1
ATOM 1585 C CA . THR A 1 202 ? -18.624 2.276 22.479 1.00 97.31 202 THR A CA 1
ATOM 1586 C C . THR A 1 202 ? -18.302 3.761 22.392 1.00 97.31 202 THR A C 1
ATOM 1588 O O . THR A 1 202 ? -19.080 4.596 22.856 1.00 97.31 202 THR A O 1
ATOM 1591 N N . TYR A 1 203 ? -17.189 4.070 21.740 1.00 97.69 203 TYR A N 1
ATOM 1592 C CA . TYR A 1 203 ? -16.738 5.423 21.444 1.00 97.69 203 TYR A CA 1
ATOM 1593 C C . TYR A 1 203 ? -16.408 5.539 19.957 1.00 97.69 203 TYR A C 1
ATOM 1595 O O . TYR A 1 203 ? -16.083 4.548 19.299 1.00 97.69 203 TYR A O 1
ATOM 1603 N N . LEU A 1 204 ? -16.491 6.753 19.428 1.00 97.38 204 LEU A N 1
ATOM 1604 C CA . LEU A 1 204 ? -16.017 7.089 18.090 1.00 97.38 204 LEU A CA 1
ATOM 1605 C C . LEU A 1 204 ? -14.783 7.969 18.221 1.00 97.38 204 LEU A C 1
ATOM 1607 O O . LEU A 1 204 ? -14.735 8.823 19.101 1.00 97.38 204 LEU A O 1
ATOM 1611 N N . TYR A 1 205 ? -13.808 7.788 17.345 1.00 97.31 205 TYR A N 1
ATOM 1612 C CA . TYR A 1 205 ? -12.682 8.701 17.215 1.00 97.31 205 TYR A CA 1
ATOM 1613 C C . TYR A 1 205 ? -12.606 9.199 15.776 1.00 97.31 205 TYR A C 1
ATOM 1615 O O . TYR A 1 205 ? -12.773 8.432 14.827 1.00 97.31 205 TYR A O 1
ATOM 1623 N N . LYS A 1 206 ? -12.422 10.508 15.636 1.00 96.81 206 LYS A N 1
ATOM 1624 C CA . LYS A 1 206 ? -12.408 11.242 14.375 1.00 96.81 206 LYS A CA 1
ATOM 1625 C C . LYS A 1 206 ? -11.059 11.920 14.228 1.00 96.81 206 LYS A C 1
ATOM 1627 O O . LYS A 1 206 ? -10.687 12.700 15.101 1.00 96.81 206 LYS A O 1
ATOM 1632 N N . LEU A 1 207 ? -10.366 11.638 13.136 1.00 95.12 207 LEU A N 1
ATOM 1633 C CA . LEU A 1 207 ? -9.184 12.372 12.711 1.00 95.12 207 LEU A CA 1
ATOM 1634 C C . LEU A 1 207 ? -9.603 13.412 11.678 1.00 95.12 207 LEU A C 1
ATOM 1636 O O . LEU A 1 207 ? -10.255 13.060 10.700 1.00 95.12 207 LEU A O 1
ATOM 1640 N N . GLU A 1 208 ? -9.225 14.663 11.900 1.00 92.19 208 GLU A N 1
ATOM 1641 C CA . GLU A 1 208 ? -9.362 15.757 10.942 1.00 92.19 208 GLU A CA 1
ATOM 1642 C C . GLU A 1 208 ? -7.972 16.248 10.545 1.00 92.19 208 GLU A C 1
ATOM 1644 O O . GLU A 1 208 ? -7.151 16.541 11.418 1.00 92.19 208 GLU A O 1
ATOM 1649 N N . TYR A 1 209 ? -7.722 16.327 9.241 1.00 87.56 209 TYR A N 1
ATOM 1650 C CA . TYR A 1 209 ? -6.455 16.768 8.664 1.00 87.56 209 TYR A CA 1
ATOM 1651 C C . TYR A 1 209 ? -6.696 17.320 7.255 1.00 87.56 209 TYR A C 1
ATOM 1653 O O . TYR A 1 209 ? -7.392 16.688 6.464 1.00 87.56 209 TYR A O 1
ATOM 1661 N N . ASN A 1 210 ? -6.160 18.507 6.956 1.00 82.00 210 ASN A N 1
ATOM 1662 C CA . ASN A 1 210 ? -6.287 19.183 5.655 1.00 82.00 210 ASN A CA 1
ATOM 1663 C C . ASN A 1 210 ? -7.732 19.211 5.090 1.00 82.00 210 ASN A C 1
ATOM 1665 O O . ASN A 1 210 ? -7.997 18.872 3.939 1.00 82.00 210 ASN A O 1
ATOM 1669 N N . GLY A 1 211 ? -8.711 19.531 5.945 1.00 82.19 211 GLY A N 1
ATOM 1670 C CA . GLY A 1 211 ? -10.136 19.561 5.581 1.00 82.19 211 GLY A CA 1
ATOM 1671 C C . GLY A 1 211 ? -10.795 18.189 5.367 1.00 82.19 211 GLY A C 1
ATOM 1672 O O . GLY A 1 211 ? -12.017 18.126 5.233 1.00 82.19 211 GLY A O 1
ATOM 1673 N N . GLN A 1 212 ? -10.029 17.096 5.386 1.00 85.31 212 GLN A N 1
ATOM 1674 C CA . GLN A 1 212 ? -10.539 15.728 5.367 1.00 85.31 212 GLN A CA 1
ATOM 1675 C C . GLN A 1 212 ? -10.850 15.241 6.783 1.00 85.31 212 GLN A C 1
ATOM 1677 O O . GLN A 1 212 ? -10.248 15.684 7.765 1.00 85.31 212 GLN A O 1
ATOM 1682 N N . ALA A 1 213 ? -11.790 14.302 6.884 1.00 89.12 213 ALA A N 1
ATOM 1683 C CA . ALA A 1 213 ? -12.159 13.678 8.143 1.00 89.12 213 ALA A CA 1
ATOM 1684 C C . ALA A 1 213 ? -12.377 12.171 7.986 1.00 89.12 213 ALA A C 1
ATOM 1686 O O . ALA A 1 213 ? -13.193 11.748 7.170 1.00 89.12 213 ALA A O 1
ATOM 1687 N N . ILE A 1 214 ? -11.721 11.374 8.832 1.00 89.75 214 ILE A N 1
ATOM 1688 C CA . ILE A 1 214 ? -11.921 9.921 8.917 1.00 89.75 214 ILE A CA 1
ATOM 1689 C C . ILE A 1 214 ? -12.415 9.573 10.316 1.00 89.75 214 ILE A C 1
ATOM 1691 O O . ILE A 1 214 ? -11.885 10.061 11.313 1.00 89.75 214 ILE A O 1
ATOM 1695 N N . VAL A 1 215 ? -13.439 8.722 10.402 1.00 91.25 215 VAL A N 1
ATOM 1696 C CA . VAL A 1 215 ? -14.053 8.295 11.666 1.00 91.25 215 VAL A CA 1
ATOM 1697 C C . VAL A 1 215 ? -13.931 6.787 11.815 1.00 91.25 215 VAL A C 1
ATOM 1699 O O . VAL A 1 215 ? -14.211 6.038 10.883 1.00 91.25 215 VAL A O 1
ATOM 1702 N N . ARG A 1 216 ? -13.584 6.332 13.018 1.00 91.44 216 ARG A N 1
ATOM 1703 C CA . ARG A 1 216 ? -13.613 4.920 13.402 1.00 91.44 216 ARG A CA 1
ATOM 1704 C C . ARG A 1 216 ? -14.254 4.725 14.769 1.00 91.44 216 ARG A C 1
ATOM 1706 O O . ARG A 1 216 ? -14.476 5.668 15.528 1.00 91.44 216 ARG A O 1
ATOM 1713 N N . LYS A 1 217 ? -14.584 3.471 15.068 1.00 92.62 217 LYS A N 1
ATOM 1714 C CA . LYS A 1 217 ? -15.239 3.042 16.307 1.00 92.62 217 LYS A CA 1
ATOM 1715 C C . LYS A 1 217 ? -14.261 2.267 17.178 1.00 92.62 217 LYS A C 1
ATOM 1717 O O . LYS A 1 217 ? -13.540 1.421 16.666 1.00 92.62 217 LYS A O 1
ATOM 1722 N N . MET A 1 218 ? -14.313 2.476 18.486 1.00 94.94 218 MET A N 1
ATOM 1723 C CA . MET A 1 218 ? -13.569 1.705 19.483 1.00 94.94 218 MET A CA 1
ATOM 1724 C C . MET A 1 218 ? -14.468 1.273 20.641 1.00 94.94 218 MET A C 1
ATOM 1726 O O . MET A 1 218 ? -15.527 1.862 20.879 1.00 94.94 218 MET A O 1
ATOM 1730 N N . VAL A 1 219 ? -14.049 0.239 21.367 1.00 96.69 219 VAL A N 1
ATOM 1731 C CA . VAL A 1 219 ? -14.794 -0.332 22.492 1.00 96.69 219 VAL A CA 1
ATOM 1732 C C . VAL A 1 219 ? -13.912 -0.355 23.738 1.00 96.69 219 VAL A C 1
ATOM 1734 O O . VAL A 1 219 ? -12.864 -0.996 23.746 1.00 96.69 219 VAL A O 1
ATOM 1737 N N . LYS A 1 220 ? -14.364 0.313 24.805 1.00 96.25 220 LYS A N 1
ATOM 1738 C CA . LYS A 1 220 ? -13.770 0.215 26.143 1.00 96.25 220 LYS A CA 1
ATOM 1739 C C . LYS A 1 220 ? -14.504 -0.838 26.965 1.00 96.25 220 LYS A C 1
ATOM 1741 O O . LYS A 1 220 ? -15.734 -0.806 27.061 1.00 96.25 220 LYS A O 1
ATOM 1746 N N . VAL A 1 221 ? -13.754 -1.730 27.590 1.00 95.88 221 VAL A N 1
ATOM 1747 C CA . VAL A 1 221 ? -14.225 -2.722 28.563 1.00 95.88 221 VAL A CA 1
ATOM 1748 C C . VAL A 1 221 ? -13.665 -2.400 29.956 1.00 95.88 221 VAL A C 1
ATOM 1750 O O . VAL A 1 221 ? -12.908 -1.445 30.111 1.00 95.88 221 VAL A O 1
ATOM 1753 N N . LYS A 1 222 ? -14.131 -3.118 30.983 1.00 86.06 222 LYS A N 1
ATOM 1754 C CA . LYS A 1 222 ? -13.695 -2.922 32.376 1.00 86.06 222 LYS A CA 1
ATOM 1755 C C . LYS A 1 222 ? -12.284 -3.428 32.614 1.00 86.06 222 LYS A C 1
ATOM 1757 O O . LYS A 1 222 ? -12.010 -4.543 32.124 1.00 86.06 222 LYS A O 1
#

Foldseek 3Di:
DFLAEFDDDPAAREEWDLDDAAEEDEYELYAYAVWPRNYDSNVRYYYHYDY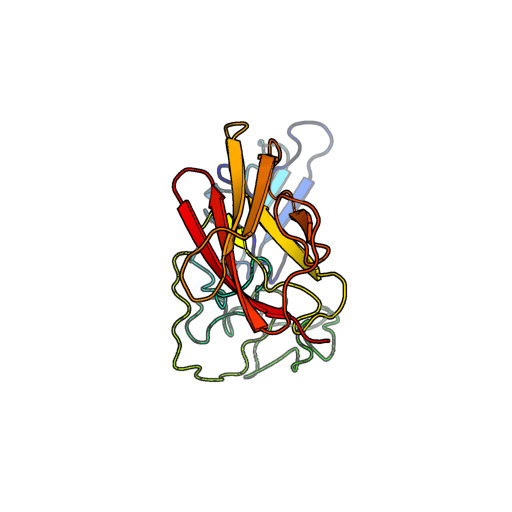LYHHDPQQFQDDDPPRNAGDPPGPQALRGDLDCPPVPDDCAFPVRHGQADPSGGGRHRHHHNPPPPVDRRPSPPVPQKDKDDWPPFADEFKIKTKMWGADPPDWWKKKKWKADPVRDTFDMDIDIDDDGGDTDIDMDRCHGPVRHHDDWAKMKIWMDIPNDIDIDIGTYDD